Protein AF-A0AAV5HJH3-F1 (afdb_monomer_lite)

Sequence (191 aa):
MPSSSHRRAREDSDAEDDIPLIRQRMSFGAQPVQPAMVCSSNVPPAPARDAVETTPTFGIQSFIPPMDRQRAKGYKQQHGGHAAMLKLMDGACGQTCKLTENYKRLTSEKASLKDEVNKLKEELEKARAERDSGIQATKDEASHVEDRAKNTKADRDKALSKLNSLRQWVAVANQNLAHVKEGLRKARSSH

Organism: NCBI:txid152421

Radius of gyration: 55.41 Å; chains: 1; bounding box: 107×42×167 Å

pLDDT: mean 77.09, std 23.22, range [37.56, 98.69]

Secondary structure (DSSP, 8-state):
--------------------------PPP--------------PPPPP----------------PPPPHHHHHHHHHHHHHHHHHHHHHHHHHHHHHHHHHHHHHHHHHHHHHHHHHHHHHHHHHHHHHHHHHHHHHHHHHHHHHHHHHHHHHHHHHHHHHHHHHHHHHHHHHHHHHHHHHHHHHHHHHT-

Foldseek 3Di:
DDDDDDDDDDDDDDDDDPDDDDDDDDDDDDDDDDPPPPPPPPDDDDDDDDDDDDDDDDDPPPCPDPQPPVNVVVVCVVVVVVVVVVVVVVVVVVVVVVVVVVVVVVVVVVVVVVVVVVVVVVVVVVVVVVVVVVVVVVVVVVVVVVVVVVVVVVVVVVVVVVVVVVVVVVVVVVVVVVVVVVVVVVVVVVD

Structure (mmCIF, N/CA/C/O backbone):
data_AF-A0AAV5HJH3-F1
#
_entry.id   AF-A0AAV5HJH3-F1
#
loop_
_atom_site.group_PDB
_atom_site.id
_atom_site.type_symbol
_atom_site.label_atom_id
_atom_site.label_alt_id
_atom_site.label_comp_id
_atom_site.label_asym_id
_atom_site.label_entity_id
_atom_site.label_seq_id
_atom_site.pdbx_PDB_ins_code
_atom_site.Cartn_x
_atom_site.Cartn_y
_atom_site.Cartn_z
_atom_site.occupancy
_atom_site.B_iso_or_equiv
_atom_site.auth_seq_id
_atom_site.auth_comp_id
_atom_site.auth_asym_id
_atom_site.auth_atom_id
_atom_site.pdbx_PDB_model_num
ATOM 1 N N . MET A 1 1 ? 14.601 -17.379 46.382 1.00 43.53 1 MET A N 1
ATOM 2 C CA . MET A 1 1 ? 15.947 -16.784 46.566 1.00 43.53 1 MET A CA 1
ATOM 3 C C . MET A 1 1 ? 16.849 -17.891 47.093 1.00 43.53 1 MET A C 1
ATOM 5 O O . MET A 1 1 ? 16.371 -18.537 48.021 1.00 43.53 1 MET A O 1
ATOM 9 N N . PRO A 1 2 ? 18.053 -18.171 46.546 1.00 53.69 2 PRO A N 1
ATOM 10 C CA . PRO A 1 2 ? 18.916 -17.397 45.620 1.00 53.69 2 PRO A CA 1
ATOM 11 C C . PRO A 1 2 ? 18.942 -18.001 44.187 1.00 53.69 2 PRO A C 1
ATOM 13 O O . PRO A 1 2 ? 18.515 -19.134 44.012 1.00 53.69 2 PRO A O 1
ATOM 16 N N . SER A 1 3 ? 19.182 -17.285 43.080 1.00 42.97 3 SER A N 1
ATOM 17 C CA . SER A 1 3 ? 20.337 -16.490 42.587 1.00 42.97 3 SER A CA 1
ATOM 18 C C . SER A 1 3 ? 21.388 -17.320 41.832 1.00 42.97 3 SER A C 1
ATOM 20 O O . SER A 1 3 ? 22.117 -18.077 42.458 1.00 42.97 3 SER A O 1
ATOM 22 N N . SER A 1 4 ? 21.486 -17.119 40.508 1.00 49.59 4 SER A N 1
ATOM 23 C CA . SER A 1 4 ? 22.716 -17.106 39.677 1.00 49.59 4 SER A CA 1
ATOM 24 C C . SER A 1 4 ? 22.290 -17.004 38.196 1.00 49.59 4 SER A C 1
ATOM 26 O O . SER A 1 4 ? 21.703 -17.934 37.659 1.00 49.59 4 SER A O 1
ATOM 28 N N . SER A 1 5 ? 22.283 -15.832 37.556 1.00 52.44 5 SER A N 1
ATOM 29 C CA . SER A 1 5 ? 23.436 -15.101 36.998 1.00 52.44 5 SER A CA 1
ATOM 30 C C . SER A 1 5 ? 24.126 -15.832 35.842 1.00 52.44 5 SER A C 1
ATOM 32 O O . SER A 1 5 ? 25.145 -16.491 36.035 1.00 52.44 5 SER A O 1
ATOM 34 N N . HIS A 1 6 ? 23.638 -15.633 34.613 1.00 49.59 6 HIS A N 1
ATOM 35 C CA . HIS A 1 6 ? 24.440 -15.838 33.405 1.00 49.59 6 HIS A CA 1
ATOM 36 C C . HIS A 1 6 ? 24.372 -14.613 32.489 1.00 49.59 6 HIS A C 1
ATOM 38 O O . HIS A 1 6 ? 23.385 -14.356 31.807 1.00 49.59 6 HIS A O 1
ATOM 44 N N . ARG A 1 7 ? 25.481 -13.863 32.514 1.00 48.31 7 ARG A N 1
ATOM 45 C CA . ARG A 1 7 ? 25.938 -12.958 31.458 1.00 48.31 7 ARG A CA 1
ATOM 46 C C . ARG A 1 7 ? 26.039 -13.727 30.140 1.00 48.31 7 ARG A C 1
ATOM 48 O O . ARG A 1 7 ? 26.617 -14.810 30.136 1.00 48.31 7 ARG A O 1
ATOM 55 N N . ARG A 1 8 ? 25.672 -13.088 29.030 1.00 51.09 8 ARG A N 1
ATOM 56 C CA . ARG A 1 8 ? 26.492 -13.088 27.810 1.00 51.09 8 ARG A CA 1
ATOM 57 C C . ARG A 1 8 ? 26.251 -11.792 27.048 1.00 51.09 8 ARG A C 1
ATOM 59 O O . ARG A 1 8 ? 25.137 -11.501 26.634 1.00 51.09 8 ARG A O 1
ATOM 66 N N . ALA A 1 9 ? 27.331 -11.031 26.944 1.00 49.41 9 ALA A N 1
ATOM 67 C CA . ALA A 1 9 ? 27.500 -9.940 26.012 1.00 49.41 9 ALA A CA 1
ATOM 68 C C . ALA A 1 9 ? 27.485 -10.475 24.574 1.00 49.41 9 ALA A C 1
ATOM 70 O O . ALA A 1 9 ? 27.971 -11.582 24.326 1.00 49.41 9 ALA A O 1
ATOM 71 N N . ARG A 1 10 ? 26.973 -9.661 23.653 1.00 47.28 10 ARG A N 1
ATOM 72 C CA . ARG A 1 10 ? 27.412 -9.612 22.260 1.00 47.28 10 ARG A CA 1
ATOM 73 C C . ARG A 1 10 ? 27.244 -8.180 21.774 1.00 47.28 10 ARG A C 1
ATOM 75 O O . ARG A 1 10 ? 26.138 -7.722 21.510 1.00 47.28 10 ARG A O 1
ATOM 82 N N . GLU A 1 11 ? 28.368 -7.483 21.819 1.00 55.44 11 GLU A N 1
ATOM 83 C CA . GLU A 1 11 ? 28.725 -6.420 20.892 1.00 55.44 11 GLU A CA 1
ATOM 84 C C . GLU A 1 11 ? 28.963 -7.087 19.534 1.00 55.44 11 GLU A C 1
ATOM 86 O O . GLU A 1 11 ? 29.671 -8.085 19.499 1.00 55.44 11 GLU A O 1
ATOM 91 N N . ASP A 1 12 ? 28.349 -6.565 18.477 1.00 46.84 12 ASP A N 1
ATOM 92 C CA . ASP A 1 12 ? 28.716 -6.705 17.060 1.00 46.84 12 ASP A CA 1
ATOM 93 C C . ASP A 1 12 ? 27.987 -5.507 16.399 1.00 46.84 12 ASP A C 1
ATOM 95 O O . ASP A 1 12 ? 26.763 -5.435 16.450 1.00 46.84 12 ASP A O 1
ATOM 99 N N . SER A 1 13 ? 28.637 -4.363 16.168 1.00 52.75 13 SER A N 1
ATOM 100 C CA . SER A 1 13 ? 29.543 -4.063 15.047 1.00 52.75 13 SER A CA 1
ATOM 101 C C . SER A 1 13 ? 28.844 -4.151 13.690 1.00 52.75 13 SER A C 1
ATOM 103 O O . SER A 1 13 ? 29.081 -5.094 12.951 1.00 52.75 13 SER A O 1
ATOM 105 N N . ASP A 1 14 ? 28.052 -3.128 13.354 1.00 52.56 14 ASP A N 1
ATOM 106 C CA . ASP A 1 14 ? 27.691 -2.816 11.966 1.00 52.56 14 ASP A CA 1
ATOM 107 C C . ASP A 1 14 ? 28.297 -1.452 11.611 1.00 52.56 14 ASP A C 1
ATOM 109 O O . ASP A 1 14 ? 27.687 -0.391 11.755 1.00 52.56 14 ASP A O 1
ATOM 113 N N . ALA A 1 15 ? 29.567 -1.513 11.222 1.00 54.00 15 ALA A N 1
ATOM 114 C CA . ALA A 1 15 ? 30.269 -0.490 10.471 1.00 54.00 15 ALA A CA 1
ATOM 115 C C . ALA A 1 15 ? 30.456 -1.044 9.057 1.00 54.00 15 ALA A C 1
ATOM 117 O O . ALA A 1 15 ? 31.252 -1.952 8.909 1.00 54.00 15 ALA A O 1
ATOM 118 N N . GLU A 1 16 ? 29.704 -0.531 8.086 1.00 52.06 16 GLU A N 1
ATOM 119 C CA . GLU A 1 16 ? 29.895 -0.591 6.622 1.00 52.06 16 GLU A CA 1
ATOM 120 C C . GLU A 1 16 ? 28.803 0.369 6.074 1.00 52.06 16 GLU A C 1
ATOM 122 O O . GLU A 1 16 ? 27.672 0.331 6.554 1.00 52.06 16 GLU A O 1
ATOM 127 N N . ASP A 1 17 ? 28.948 1.308 5.145 1.00 52.03 17 ASP A N 1
ATOM 128 C CA . ASP A 1 17 ? 29.985 1.691 4.198 1.00 52.03 17 ASP A CA 1
ATOM 129 C C . ASP A 1 17 ? 29.647 3.140 3.772 1.00 52.03 17 ASP A C 1
ATOM 131 O O . ASP A 1 17 ? 28.632 3.383 3.107 1.00 52.03 17 ASP A O 1
ATOM 135 N N . ASP A 1 18 ? 30.472 4.122 4.141 1.00 47.66 18 ASP A N 1
ATOM 136 C CA . ASP A 1 18 ? 30.404 5.473 3.574 1.00 47.66 18 ASP A CA 1
ATOM 137 C C . ASP A 1 18 ? 30.982 5.440 2.151 1.00 47.66 18 ASP A C 1
ATOM 139 O O . ASP A 1 18 ? 32.193 5.527 1.936 1.00 47.66 18 ASP A O 1
ATOM 143 N N . ILE A 1 19 ? 30.110 5.317 1.149 1.00 47.94 19 ILE A N 1
ATOM 144 C CA . ILE A 1 19 ? 30.494 5.442 -0.261 1.00 47.94 19 ILE A CA 1
ATOM 145 C C . ILE A 1 19 ? 30.775 6.927 -0.565 1.00 47.94 19 ILE A C 1
ATOM 147 O O . ILE A 1 19 ? 29.854 7.749 -0.501 1.00 47.94 19 ILE A O 1
ATOM 151 N N . PRO A 1 20 ? 32.001 7.314 -0.971 1.00 48.94 20 PRO A N 1
ATOM 152 C CA . PRO A 1 20 ? 32.291 8.695 -1.323 1.00 48.94 20 PRO A CA 1
ATOM 153 C C . PRO A 1 20 ? 31.600 9.068 -2.641 1.00 48.94 20 PRO A C 1
ATOM 155 O O . PRO A 1 20 ? 31.855 8.489 -3.700 1.00 48.94 20 PRO A O 1
ATOM 158 N N . LEU A 1 21 ? 30.745 10.092 -2.578 1.00 46.75 21 LEU A N 1
ATOM 159 C CA . LEU A 1 21 ? 30.156 10.789 -3.723 1.00 46.75 21 LEU A CA 1
ATOM 160 C C . LEU A 1 21 ? 31.255 11.425 -4.594 1.00 46.75 21 LEU A C 1
ATOM 162 O O . LEU A 1 21 ? 31.582 12.603 -4.467 1.00 46.75 21 LEU A O 1
ATOM 166 N N . ILE A 1 22 ? 31.807 10.649 -5.527 1.00 49.59 22 ILE A N 1
ATOM 167 C CA . ILE A 1 22 ? 32.590 11.162 -6.654 1.00 49.59 22 ILE A CA 1
ATOM 168 C C . ILE A 1 22 ? 31.686 11.213 -7.887 1.00 49.59 22 ILE A C 1
ATOM 170 O O . ILE A 1 22 ? 31.423 10.202 -8.534 1.00 49.59 22 ILE A O 1
ATOM 174 N N . ARG A 1 23 ? 31.250 12.422 -8.248 1.00 42.72 23 ARG A N 1
ATOM 175 C CA . ARG A 1 23 ? 30.948 12.831 -9.633 1.00 42.72 23 ARG A CA 1
ATOM 176 C C . ARG A 1 23 ? 30.958 14.356 -9.677 1.00 42.72 23 ARG A C 1
ATOM 178 O O . ARG A 1 23 ? 30.002 15.019 -9.309 1.00 42.72 23 ARG A O 1
ATOM 185 N N . GLN A 1 24 ? 32.124 14.960 -9.862 1.00 41.44 24 GLN A N 1
ATOM 186 C CA . GLN A 1 24 ? 32.725 15.233 -11.170 1.00 41.44 24 GLN A CA 1
ATOM 187 C C . GLN A 1 24 ? 31.761 15.974 -12.110 1.00 41.44 24 GLN A C 1
ATOM 189 O O . GLN A 1 24 ? 30.985 15.408 -12.874 1.00 41.44 24 GLN A O 1
ATOM 194 N N . ARG A 1 25 ? 31.867 17.296 -11.984 1.00 45.03 25 ARG A N 1
ATOM 195 C CA . ARG A 1 25 ? 31.505 18.355 -12.921 1.00 45.03 25 ARG A CA 1
ATOM 196 C C . ARG A 1 25 ? 31.822 17.932 -14.363 1.00 45.03 25 ARG A C 1
ATOM 198 O O . ARG A 1 25 ? 32.985 17.706 -14.678 1.00 45.03 25 ARG A O 1
ATOM 205 N N . MET A 1 26 ? 30.817 17.875 -15.233 1.00 37.81 26 MET A N 1
ATOM 206 C CA . MET A 1 26 ? 31.010 17.851 -16.685 1.00 37.81 26 MET A CA 1
ATOM 207 C C . MET A 1 26 ? 29.998 18.790 -17.333 1.00 37.81 26 MET A C 1
ATOM 209 O O . MET A 1 26 ? 28.837 18.871 -16.939 1.00 37.81 26 MET A O 1
ATOM 213 N N . SER A 1 27 ? 30.532 19.565 -18.262 1.00 45.62 27 SER A N 1
ATOM 214 C CA . SER A 1 27 ? 30.004 20.784 -18.844 1.00 45.62 27 SER A CA 1
ATOM 215 C C . SER A 1 27 ? 28.742 20.593 -19.677 1.00 45.62 27 SER A C 1
ATOM 217 O O . SER A 1 27 ? 28.581 19.603 -20.390 1.00 45.62 27 SER A O 1
ATOM 219 N N . PHE A 1 28 ? 27.914 21.635 -19.661 1.00 41.03 28 PHE A N 1
ATOM 220 C CA . PHE A 1 28 ? 26.898 21.900 -20.668 1.00 41.03 28 PHE A CA 1
ATOM 221 C C . PHE A 1 28 ? 27.505 21.947 -22.075 1.00 41.03 28 PHE A C 1
ATOM 223 O O . PHE A 1 28 ? 28.628 22.412 -22.275 1.00 41.03 28 PHE A O 1
ATOM 230 N N . GLY A 1 29 ? 26.743 21.415 -23.028 1.00 41.75 29 GLY A N 1
ATOM 231 C CA . GLY A 1 29 ? 27.143 21.229 -24.412 1.00 41.75 29 GLY A CA 1
ATOM 232 C C . GLY A 1 29 ? 27.080 22.478 -25.289 1.00 41.75 29 GLY A C 1
ATOM 233 O O . GLY A 1 29 ? 26.332 23.417 -25.038 1.00 41.75 29 GLY A O 1
ATOM 234 N N . ALA A 1 30 ? 27.866 22.404 -26.359 1.00 39.94 30 ALA A N 1
ATOM 235 C CA . ALA A 1 30 ? 27.797 23.113 -27.638 1.00 39.94 30 ALA A CA 1
ATOM 236 C C . ALA A 1 30 ? 28.951 22.504 -28.463 1.00 39.94 30 ALA A C 1
ATOM 238 O O . ALA A 1 30 ? 30.048 22.391 -27.934 1.00 39.94 30 ALA A O 1
ATOM 239 N N . GLN A 1 31 ? 28.878 22.011 -29.695 1.00 46.38 31 GLN A N 1
ATOM 240 C CA . GLN A 1 31 ? 27.908 21.888 -30.781 1.00 46.38 31 GLN A CA 1
ATOM 241 C C . GLN A 1 31 ? 28.385 20.689 -31.642 1.00 46.38 31 GLN A C 1
ATOM 243 O O . GLN A 1 31 ? 29.557 20.309 -31.559 1.00 46.38 31 GLN A O 1
ATOM 248 N N . PRO A 1 32 ? 27.541 20.109 -32.508 1.00 45.44 32 PRO A N 1
ATOM 249 C CA . PRO A 1 32 ? 27.988 19.151 -33.513 1.00 45.44 32 PRO A CA 1
ATOM 250 C C . PRO A 1 32 ? 28.654 19.878 -34.693 1.00 45.44 32 PRO A C 1
ATOM 252 O O . PRO A 1 32 ? 27.992 20.617 -35.418 1.00 45.44 32 PRO A O 1
ATOM 255 N N . VAL A 1 33 ? 29.945 19.636 -34.935 1.00 48.62 33 VAL A N 1
ATOM 256 C CA . VAL A 1 33 ? 30.565 19.965 -36.229 1.00 48.62 33 VAL A CA 1
ATOM 257 C C . VAL A 1 33 ? 30.354 18.770 -37.152 1.00 48.62 33 VAL A C 1
ATOM 259 O O . VAL A 1 33 ? 30.921 17.696 -36.957 1.00 48.62 33 VAL A O 1
ATOM 262 N N . GLN A 1 34 ? 29.465 18.950 -38.123 1.00 51.34 34 GLN A N 1
ATOM 263 C CA . GLN A 1 34 ? 29.198 17.989 -39.186 1.00 51.34 34 GLN A CA 1
ATOM 264 C C . GLN A 1 34 ? 30.444 17.804 -40.069 1.00 51.34 34 GLN A C 1
ATOM 266 O O . GLN A 1 34 ? 31.045 18.806 -40.462 1.00 51.34 34 GLN A O 1
ATOM 271 N N . PRO A 1 35 ? 30.799 16.582 -40.501 1.00 44.66 35 PRO A N 1
ATOM 272 C CA . PRO A 1 35 ? 31.573 16.426 -41.718 1.00 44.66 35 PRO A CA 1
ATOM 273 C C . PRO A 1 35 ? 30.629 16.572 -42.917 1.00 44.66 35 PRO A C 1
ATOM 275 O O . PRO A 1 35 ? 29.860 15.669 -43.250 1.00 44.66 35 PRO A O 1
ATOM 278 N N . ALA A 1 36 ? 30.699 17.730 -43.570 1.00 45.38 36 ALA A N 1
ATOM 279 C CA . ALA A 1 36 ? 30.171 17.935 -44.910 1.00 45.38 36 ALA A CA 1
ATOM 280 C C . ALA A 1 36 ? 30.955 17.054 -45.900 1.00 45.38 36 ALA A C 1
ATOM 282 O O . ALA A 1 36 ? 31.964 17.467 -46.463 1.00 45.38 36 ALA A O 1
ATOM 283 N N . MET A 1 37 ? 30.502 15.818 -46.108 1.00 41.81 37 MET A N 1
ATOM 284 C CA . MET A 1 37 ? 30.901 15.007 -47.259 1.00 41.81 37 MET A CA 1
ATOM 285 C C . MET A 1 37 ? 29.956 15.353 -48.407 1.00 41.81 37 MET A C 1
ATOM 287 O O . MET A 1 37 ? 28.939 14.704 -48.638 1.00 41.81 37 MET A O 1
ATOM 291 N N . VAL A 1 38 ? 30.285 16.443 -49.095 1.00 41.56 38 VAL A N 1
ATOM 292 C CA . VAL A 1 38 ? 29.715 16.768 -50.399 1.00 41.56 38 VAL A CA 1
ATOM 293 C C . VAL A 1 38 ? 30.288 15.753 -51.386 1.00 41.56 38 VAL A C 1
ATOM 295 O O . VAL A 1 38 ? 31.412 15.899 -51.862 1.00 41.56 38 VAL A O 1
ATOM 298 N N . CYS A 1 39 ? 29.533 14.696 -51.687 1.00 38.16 39 CYS A N 1
ATOM 299 C CA . CYS A 1 39 ? 29.771 13.892 -52.881 1.00 38.16 39 CYS A CA 1
ATOM 300 C C . CYS A 1 39 ? 29.449 14.770 -54.096 1.00 38.16 39 CYS A C 1
ATOM 302 O O . CYS A 1 39 ? 28.317 14.827 -54.565 1.00 38.16 39 CYS A O 1
ATOM 304 N N . SER A 1 40 ? 30.452 15.513 -54.557 1.00 39.03 40 SER A N 1
ATOM 305 C CA . SER A 1 40 ? 30.382 16.336 -55.759 1.00 39.03 40 SER A CA 1
ATOM 306 C C . SER A 1 40 ? 30.418 15.423 -56.986 1.00 39.03 40 SER A C 1
ATOM 308 O O . SER A 1 40 ? 31.474 15.144 -57.548 1.00 39.03 40 SER A O 1
ATOM 310 N N . SER A 1 41 ? 29.260 14.907 -57.395 1.00 52.16 41 SER A N 1
ATOM 311 C CA . SER A 1 41 ? 29.074 14.295 -58.711 1.00 52.16 41 SER A CA 1
ATOM 312 C C . SER A 1 41 ? 28.888 15.396 -59.759 1.00 52.16 41 SER A C 1
ATOM 314 O O . SER A 1 41 ? 27.800 15.575 -60.297 1.00 52.16 41 SER A O 1
ATOM 316 N N . ASN A 1 42 ? 29.950 16.158 -60.030 1.00 41.94 42 ASN A N 1
ATOM 317 C CA . ASN A 1 42 ? 30.027 17.047 -61.189 1.00 41.94 42 ASN A CA 1
ATOM 318 C C . ASN A 1 42 ? 30.745 16.308 -62.322 1.00 41.94 42 ASN A C 1
ATOM 320 O O . ASN A 1 42 ? 31.939 16.489 -62.557 1.00 41.94 42 ASN A O 1
A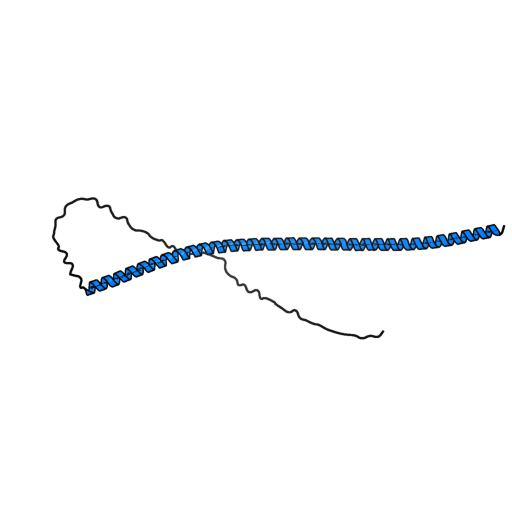TOM 324 N N . VAL A 1 43 ? 30.004 15.445 -63.015 1.00 52.34 43 VAL A N 1
ATOM 325 C CA . VAL A 1 43 ? 30.382 14.978 -64.352 1.00 52.34 43 VAL A CA 1
ATOM 326 C C . VAL A 1 43 ? 29.664 15.897 -65.344 1.00 52.34 43 VAL A C 1
ATOM 328 O O . VAL A 1 43 ? 28.432 15.892 -65.361 1.00 52.34 43 VAL A O 1
ATOM 331 N N . PRO A 1 44 ? 30.369 16.721 -66.138 1.00 51.72 44 PRO A N 1
ATOM 332 C CA . PRO A 1 44 ? 29.714 17.523 -67.163 1.00 51.72 44 PRO A CA 1
ATOM 333 C C . PRO A 1 44 ? 29.140 16.608 -68.263 1.00 51.72 44 PRO A C 1
ATOM 335 O O . PRO A 1 44 ? 29.787 15.622 -68.632 1.00 51.72 44 PRO A O 1
ATOM 338 N N . PRO A 1 45 ? 27.945 16.906 -68.808 1.00 50.84 45 PRO A N 1
ATOM 339 C CA . PRO A 1 45 ? 27.385 16.141 -69.913 1.00 50.84 45 PRO A CA 1
ATOM 340 C C . PRO A 1 45 ? 28.221 16.351 -71.181 1.00 50.84 45 PRO A C 1
ATOM 342 O O . PRO A 1 45 ? 28.638 17.466 -71.500 1.00 50.84 45 PRO A O 1
ATOM 345 N N . ALA A 1 46 ? 28.470 15.257 -71.901 1.00 48.91 46 ALA A N 1
ATOM 346 C CA . ALA A 1 46 ? 29.148 15.278 -73.189 1.00 48.91 46 ALA A CA 1
ATOM 347 C C . ALA A 1 46 ? 28.373 16.158 -74.193 1.00 48.91 46 ALA A C 1
ATOM 349 O O . ALA A 1 46 ? 27.152 16.016 -74.291 1.00 48.91 46 ALA A O 1
ATOM 350 N N . PRO A 1 47 ? 29.039 17.040 -74.960 1.00 50.06 47 PRO A N 1
ATOM 351 C CA . PRO A 1 47 ? 28.366 17.794 -76.005 1.00 50.06 47 PRO A CA 1
ATOM 352 C C . PRO A 1 47 ? 27.957 16.867 -77.156 1.00 50.06 47 PRO A C 1
ATOM 354 O O . PRO A 1 47 ? 28.752 16.055 -77.642 1.00 50.06 47 PRO A O 1
ATOM 357 N N . ALA A 1 48 ? 26.700 17.012 -77.579 1.00 47.34 48 ALA A N 1
ATOM 358 C CA . ALA A 1 48 ? 26.138 16.389 -78.766 1.00 47.34 48 ALA A CA 1
ATOM 359 C C . ALA A 1 48 ? 26.994 16.727 -79.999 1.00 47.34 48 ALA A C 1
ATOM 361 O O . ALA A 1 48 ? 27.309 17.889 -80.255 1.00 47.34 48 ALA A O 1
ATOM 362 N N . ARG A 1 49 ? 27.401 15.695 -80.742 1.00 44.06 49 ARG A N 1
ATOM 363 C CA . ARG A 1 49 ? 28.077 15.836 -82.032 1.00 44.06 49 ARG A CA 1
ATOM 364 C C . ARG A 1 49 ? 27.020 15.908 -83.125 1.00 44.06 49 ARG A C 1
ATOM 366 O O . ARG A 1 49 ? 26.568 14.866 -83.590 1.00 44.06 49 ARG A O 1
ATOM 373 N N . ASP A 1 50 ? 26.675 17.123 -83.530 1.00 37.56 50 ASP A N 1
ATOM 374 C CA . ASP A 1 50 ? 26.060 17.356 -84.832 1.00 37.56 50 ASP A CA 1
ATOM 375 C C . ASP A 1 50 ? 27.141 17.364 -85.916 1.00 37.56 50 ASP A C 1
ATOM 377 O O . ASP A 1 50 ? 28.243 17.894 -85.754 1.00 37.56 50 ASP A O 1
ATOM 381 N N . ALA A 1 51 ? 26.815 16.686 -87.009 1.00 48.97 51 ALA A N 1
ATOM 382 C CA . ALA A 1 51 ? 27.633 16.507 -88.189 1.00 48.97 51 ALA A CA 1
ATOM 383 C C . ALA A 1 51 ? 27.774 17.812 -88.981 1.00 48.97 51 ALA A C 1
ATOM 385 O O . ALA A 1 51 ? 26.761 18.415 -89.309 1.00 48.97 51 ALA A O 1
ATOM 386 N N . VAL A 1 52 ? 28.999 18.168 -89.380 1.00 42.81 52 VAL A N 1
ATOM 387 C CA . VAL A 1 52 ? 29.294 18.812 -90.671 1.00 42.81 52 VAL A CA 1
ATOM 388 C C . VAL A 1 52 ? 30.682 18.359 -91.130 1.00 42.81 52 VAL A C 1
ATOM 390 O O . VAL A 1 52 ? 31.644 18.322 -90.364 1.00 42.81 52 VAL A O 1
ATOM 393 N N . GLU A 1 53 ? 30.723 17.955 -92.392 1.00 41.38 53 GLU A N 1
ATOM 394 C CA . GLU A 1 53 ? 31.838 17.397 -93.138 1.00 41.38 53 GLU A CA 1
ATOM 395 C C . GLU A 1 53 ? 32.961 18.401 -93.455 1.00 41.38 53 GLU A C 1
ATOM 397 O O . GLU A 1 53 ? 32.803 19.618 -93.408 1.00 41.38 53 GLU A O 1
ATOM 402 N N . THR A 1 54 ? 34.055 17.811 -93.944 1.00 49.28 54 THR A N 1
ATOM 403 C CA . THR A 1 54 ? 35.145 18.377 -94.756 1.00 49.28 54 THR A CA 1
ATOM 404 C C . THR A 1 54 ? 36.337 18.985 -94.012 1.00 49.28 54 THR A C 1
ATOM 406 O O . THR A 1 54 ? 36.445 20.179 -93.760 1.00 49.28 54 THR A O 1
ATOM 409 N N . THR A 1 55 ? 37.332 18.133 -93.755 1.00 43.28 55 THR A N 1
ATOM 410 C CA . THR A 1 55 ? 38.747 18.533 -93.692 1.00 43.28 55 THR A CA 1
ATOM 411 C C . THR A 1 55 ? 39.609 17.461 -94.370 1.00 43.28 55 THR A C 1
ATOM 413 O O . THR A 1 55 ? 39.284 16.273 -94.293 1.00 43.28 55 THR A O 1
ATOM 416 N N . PRO A 1 56 ? 40.661 17.862 -95.104 1.00 44.81 56 PRO A N 1
ATOM 417 C CA . PRO A 1 56 ? 41.355 17.005 -96.050 1.00 44.81 56 PRO A CA 1
ATOM 418 C C . PRO A 1 56 ? 42.271 16.011 -95.337 1.00 44.81 56 PRO A C 1
ATOM 420 O O . PRO A 1 56 ? 42.901 16.312 -94.324 1.00 44.81 56 PRO A O 1
ATOM 423 N N . THR A 1 57 ? 42.365 14.818 -95.914 1.00 49.41 57 THR A N 1
ATOM 424 C CA . THR A 1 57 ? 43.254 13.734 -95.503 1.00 49.41 57 THR A CA 1
ATOM 425 C C . THR A 1 57 ? 44.721 14.149 -95.665 1.00 49.41 57 THR A C 1
ATOM 427 O O . THR A 1 57 ? 45.341 13.888 -96.691 1.00 49.41 57 THR A O 1
ATOM 430 N N . PHE A 1 58 ? 45.301 14.777 -94.642 1.00 40.69 58 PHE A N 1
ATOM 431 C CA . PHE A 1 58 ? 46.750 14.808 -94.461 1.00 40.69 58 PHE A CA 1
ATOM 432 C C . PHE A 1 58 ? 47.157 13.573 -93.660 1.00 40.69 58 PHE A C 1
ATOM 434 O O . PHE A 1 58 ? 46.903 13.464 -92.460 1.00 40.69 58 PHE A O 1
ATOM 441 N N . GLY A 1 59 ? 47.761 12.611 -94.357 1.00 46.03 59 GLY A N 1
ATOM 442 C CA . GLY A 1 59 ? 48.324 11.401 -93.776 1.00 46.03 59 GLY A CA 1
ATOM 443 C C . GLY A 1 59 ? 49.530 11.717 -92.900 1.00 46.03 59 GLY A C 1
ATOM 444 O O . GLY A 1 59 ? 50.668 11.602 -93.340 1.00 46.03 59 GLY A O 1
ATOM 445 N N . ILE A 1 60 ? 49.287 12.064 -91.640 1.00 49.91 60 ILE A N 1
ATOM 446 C CA . ILE A 1 60 ? 50.271 11.849 -90.585 1.00 49.91 60 ILE A CA 1
ATOM 447 C C . ILE A 1 60 ? 50.047 10.407 -90.139 1.00 49.91 60 ILE A C 1
ATOM 449 O O . ILE A 1 60 ? 49.162 10.126 -89.333 1.00 49.91 60 ILE A O 1
ATOM 453 N N . GLN A 1 61 ? 50.817 9.472 -90.704 1.00 44.72 61 GLN A N 1
ATOM 454 C CA . GLN A 1 61 ? 51.044 8.192 -90.040 1.00 44.72 61 GLN A CA 1
ATOM 455 C C . GLN A 1 61 ? 51.600 8.536 -88.659 1.00 44.72 61 GLN A C 1
ATOM 457 O O . GLN A 1 61 ? 52.769 8.887 -88.518 1.00 44.72 61 GLN A O 1
ATOM 462 N N . SER A 1 62 ? 50.741 8.509 -87.642 1.00 53.66 62 SER A N 1
ATOM 463 C CA . SER A 1 62 ? 51.160 8.549 -86.253 1.00 53.66 62 SER A CA 1
ATOM 464 C C . SER A 1 62 ? 52.064 7.341 -86.052 1.00 53.66 62 SER A C 1
ATOM 466 O O . SER A 1 62 ? 51.587 6.213 -85.917 1.00 53.66 62 SER A O 1
ATOM 468 N N . PHE A 1 63 ? 53.373 7.573 -86.119 1.00 47.34 63 PHE A N 1
ATOM 469 C CA . PHE A 1 63 ? 54.401 6.594 -85.821 1.00 47.34 63 PHE A CA 1
ATOM 470 C C . PHE A 1 63 ? 54.317 6.338 -84.318 1.00 47.34 63 PHE A C 1
ATOM 472 O O . PHE A 1 63 ? 55.002 6.969 -83.520 1.00 47.34 63 PHE A O 1
ATOM 479 N N . ILE A 1 64 ? 53.375 5.488 -83.912 1.00 58.62 64 ILE A N 1
ATOM 480 C CA . ILE A 1 64 ? 53.332 4.946 -82.562 1.00 58.62 64 ILE A CA 1
ATOM 481 C C . ILE A 1 64 ? 54.482 3.941 -82.539 1.00 58.62 64 ILE A C 1
ATOM 483 O O . ILE A 1 64 ? 54.368 2.901 -83.195 1.00 58.62 64 ILE A O 1
ATOM 487 N N . PRO A 1 65 ? 55.613 4.236 -81.871 1.00 60.44 65 PRO A N 1
ATOM 488 C CA . PRO A 1 65 ? 56.704 3.281 -81.812 1.00 60.44 65 PRO A CA 1
ATOM 489 C C . PRO A 1 65 ? 56.169 1.977 -81.202 1.00 60.44 65 PRO A C 1
ATOM 491 O O . PRO A 1 65 ? 55.387 2.033 -80.242 1.00 60.44 65 PRO A O 1
ATOM 494 N N . PRO A 1 66 ? 56.539 0.805 -81.749 1.00 60.75 66 PRO A N 1
ATOM 495 C CA . PRO A 1 66 ? 56.097 -0.468 -81.206 1.00 60.75 66 PRO A CA 1
ATOM 496 C C . PRO A 1 66 ? 56.486 -0.526 -79.729 1.00 60.75 66 PRO A C 1
ATOM 498 O O . PRO A 1 66 ? 57.647 -0.364 -79.363 1.00 60.75 66 PRO A O 1
ATOM 501 N N . MET A 1 67 ? 55.489 -0.697 -78.863 1.00 61.16 67 MET A N 1
ATOM 502 C CA . MET A 1 67 ? 55.723 -0.852 -77.433 1.00 61.16 67 MET A CA 1
ATOM 503 C C . MET A 1 67 ? 56.590 -2.088 -77.197 1.00 61.16 67 MET A C 1
ATOM 505 O O . MET A 1 67 ? 56.173 -3.208 -77.503 1.00 61.16 67 MET A O 1
ATOM 509 N N . ASP A 1 68 ? 57.764 -1.892 -76.597 1.00 68.69 68 ASP A N 1
ATOM 510 C CA . ASP A 1 68 ? 58.629 -2.996 -76.202 1.00 68.69 68 ASP A CA 1
ATOM 511 C C . ASP A 1 68 ? 57.874 -3.988 -75.319 1.00 68.69 68 ASP A C 1
ATOM 513 O O . ASP A 1 68 ? 57.119 -3.622 -74.412 1.00 68.69 68 ASP A O 1
ATOM 517 N N . ARG A 1 69 ? 58.111 -5.282 -75.543 1.00 64.69 69 ARG A N 1
ATOM 518 C CA . ARG A 1 69 ? 57.422 -6.373 -74.835 1.00 64.69 69 ARG A CA 1
ATOM 519 C C . ARG A 1 69 ? 57.579 -6.275 -73.310 1.00 64.69 69 ARG A C 1
ATOM 521 O O . ARG A 1 69 ? 56.697 -6.722 -72.580 1.00 64.69 69 ARG A O 1
ATOM 528 N N . GLN A 1 70 ? 58.671 -5.676 -72.825 1.00 65.69 70 GLN A N 1
ATOM 529 C CA . GLN A 1 70 ? 58.885 -5.371 -71.404 1.00 65.69 70 GLN A CA 1
ATOM 530 C C . GLN A 1 70 ? 58.009 -4.204 -70.915 1.00 65.69 70 GLN A C 1
ATOM 532 O O . GLN A 1 70 ? 57.388 -4.312 -69.858 1.00 65.69 70 GLN A O 1
ATOM 537 N N . ARG A 1 71 ? 57.861 -3.140 -71.714 1.00 65.06 71 ARG A N 1
ATOM 538 C CA . ARG A 1 71 ? 56.987 -1.993 -71.420 1.00 65.06 71 ARG A CA 1
ATOM 539 C C . ARG A 1 71 ? 55.506 -2.390 -71.421 1.00 65.06 71 ARG A C 1
ATOM 541 O O . ARG A 1 71 ? 54.767 -1.998 -70.523 1.00 65.06 71 ARG A O 1
ATOM 548 N N . ALA A 1 72 ? 55.091 -3.256 -72.349 1.00 64.44 72 ALA A N 1
ATOM 549 C CA . ALA A 1 72 ? 53.738 -3.818 -72.394 1.00 64.44 72 ALA A CA 1
ATOM 550 C C . ALA A 1 72 ? 53.413 -4.722 -71.186 1.00 64.44 72 ALA A C 1
ATOM 552 O O . ALA A 1 72 ? 52.285 -4.703 -70.688 1.00 64.44 72 ALA A O 1
ATOM 553 N N . LYS A 1 73 ? 54.391 -5.494 -70.685 1.00 66.81 73 LYS A N 1
ATOM 554 C CA . LYS A 1 73 ? 54.246 -6.279 -69.444 1.00 66.81 73 LYS A CA 1
ATOM 555 C C . LYS A 1 73 ? 54.110 -5.374 -68.215 1.00 66.81 73 LYS A C 1
ATOM 557 O O . LYS A 1 73 ? 53.209 -5.605 -67.414 1.00 66.81 73 LYS A O 1
ATOM 562 N N . GLY A 1 74 ? 54.926 -4.320 -68.115 1.00 67.12 74 GLY A N 1
ATOM 563 C CA . GLY A 1 74 ? 54.831 -3.323 -67.041 1.00 67.12 74 GLY A CA 1
ATOM 564 C C . GLY A 1 74 ? 53.475 -2.609 -67.008 1.00 67.12 74 GLY A C 1
ATOM 565 O O . GLY A 1 74 ? 52.867 -2.501 -65.946 1.00 67.12 74 GLY A O 1
ATOM 566 N N . TYR A 1 75 ? 52.943 -2.224 -68.175 1.00 64.69 75 TYR A N 1
ATOM 567 C CA . TYR A 1 75 ? 51.613 -1.612 -68.295 1.00 64.69 75 TYR A CA 1
ATOM 568 C C . TYR A 1 75 ? 50.500 -2.565 -67.825 1.00 64.69 75 TYR A C 1
ATOM 570 O O . TYR A 1 75 ? 49.671 -2.191 -67.001 1.00 64.69 75 TYR A O 1
ATOM 578 N N . LYS A 1 76 ? 50.496 -3.833 -68.267 1.00 62.84 76 LYS A N 1
ATOM 579 C CA . LYS A 1 76 ? 49.499 -4.824 -67.810 1.00 62.84 76 LYS A CA 1
ATOM 580 C C . LYS A 1 76 ? 49.583 -5.106 -66.308 1.00 62.84 76 LYS A C 1
ATOM 582 O O . LYS A 1 76 ? 48.547 -5.294 -65.677 1.00 62.84 76 LYS A O 1
ATOM 587 N N . GLN A 1 77 ? 50.785 -5.119 -65.735 1.00 69.25 77 GLN A N 1
ATOM 588 C CA . GLN A 1 77 ? 50.979 -5.347 -64.304 1.00 69.25 77 GLN A CA 1
ATOM 589 C C . GLN A 1 77 ? 50.496 -4.153 -63.464 1.00 69.25 77 GLN A C 1
ATOM 591 O O . GLN A 1 77 ? 49.804 -4.354 -62.468 1.00 69.25 77 GLN A O 1
ATOM 596 N N . GLN A 1 78 ? 50.768 -2.917 -63.898 1.00 68.75 78 GLN A N 1
ATOM 597 C CA . GLN A 1 78 ? 50.271 -1.707 -63.232 1.00 68.75 78 GLN A CA 1
ATOM 598 C C . GLN A 1 78 ? 48.752 -1.533 -63.380 1.00 68.75 78 GLN A C 1
ATOM 600 O O . GLN A 1 78 ? 48.071 -1.260 -62.393 1.00 68.75 78 GLN A O 1
ATOM 605 N N . HIS A 1 79 ? 48.192 -1.763 -64.571 1.00 69.38 79 HIS A N 1
ATOM 606 C CA . HIS A 1 79 ? 46.742 -1.684 -64.783 1.00 69.38 79 HIS A CA 1
ATOM 607 C C . HIS A 1 79 ? 45.975 -2.814 -64.085 1.00 69.38 79 HIS A C 1
ATOM 609 O O . HIS A 1 79 ? 44.887 -2.575 -63.564 1.00 69.38 79 HIS A O 1
ATOM 615 N N . GLY A 1 80 ? 46.547 -4.021 -64.009 1.00 75.38 80 GLY A N 1
ATOM 616 C CA . GLY A 1 80 ? 45.991 -5.119 -63.215 1.00 75.38 80 GLY A CA 1
ATOM 617 C C . GLY A 1 80 ? 45.984 -4.809 -61.715 1.00 75.38 80 GLY A C 1
ATOM 618 O O . GLY A 1 80 ? 44.981 -5.054 -61.045 1.00 75.38 80 GLY A O 1
ATOM 619 N N . GLY A 1 81 ? 47.059 -4.198 -61.205 1.00 81.88 81 GLY A N 1
ATOM 620 C CA . GLY A 1 81 ? 47.138 -3.723 -59.821 1.00 81.88 81 GLY A CA 1
ATOM 621 C C . GLY A 1 81 ? 46.121 -2.621 -59.508 1.00 81.88 81 GLY A C 1
ATOM 622 O O . GLY A 1 81 ? 45.423 -2.700 -58.499 1.00 81.88 81 GLY A O 1
ATOM 623 N N . HIS A 1 82 ? 45.967 -1.638 -60.401 1.00 81.12 82 HIS A N 1
ATOM 624 C CA . HIS A 1 82 ? 44.997 -0.552 -60.231 1.00 81.12 82 HIS A CA 1
ATOM 625 C C . HIS A 1 82 ? 43.544 -1.059 -60.256 1.00 81.12 82 HIS A C 1
ATOM 627 O O . HIS A 1 82 ? 42.728 -0.648 -59.435 1.00 81.12 82 HIS A O 1
ATOM 633 N N . ALA A 1 83 ? 43.223 -2.020 -61.129 1.00 84.81 83 ALA A N 1
ATOM 634 C CA . ALA A 1 83 ? 41.898 -2.642 -61.172 1.00 84.81 83 ALA A CA 1
ATOM 635 C C . ALA A 1 83 ? 41.580 -3.467 -59.910 1.00 84.81 83 ALA A C 1
ATOM 637 O O . ALA A 1 83 ? 40.446 -3.447 -59.429 1.00 84.81 83 ALA A O 1
ATOM 638 N N . ALA A 1 84 ? 42.563 -4.182 -59.352 1.00 86.62 84 ALA A N 1
ATOM 639 C CA . ALA A 1 84 ? 42.395 -4.897 -58.087 1.00 86.62 84 ALA A CA 1
ATOM 640 C C . ALA A 1 84 ? 42.178 -3.928 -56.912 1.00 86.62 84 ALA A C 1
ATOM 642 O O . ALA A 1 84 ? 41.302 -4.155 -56.080 1.00 86.62 84 ALA A O 1
ATOM 643 N N . MET A 1 85 ? 42.924 -2.821 -56.881 1.00 90.38 85 MET A N 1
ATOM 644 C CA . MET A 1 85 ? 42.774 -1.771 -55.873 1.00 90.38 85 MET A CA 1
ATOM 645 C C . MET A 1 85 ? 41.397 -1.098 -55.939 1.00 90.38 85 MET A C 1
ATOM 647 O O . MET A 1 85 ? 40.770 -0.921 -54.900 1.00 90.38 85 MET A O 1
ATOM 651 N N . LEU A 1 86 ? 40.887 -0.795 -57.138 1.00 89.69 86 LEU A N 1
ATOM 652 C CA . LEU A 1 86 ? 39.533 -0.255 -57.321 1.00 89.69 86 LEU A CA 1
ATOM 653 C C . LEU A 1 86 ? 38.460 -1.195 -56.756 1.00 89.69 86 LEU A C 1
ATOM 655 O O . LEU A 1 86 ? 37.629 -0.759 -55.969 1.00 89.69 86 LEU A O 1
ATOM 659 N N . LYS A 1 87 ? 38.537 -2.502 -57.042 1.00 90.56 87 LYS A N 1
ATOM 660 C CA . LYS A 1 87 ? 37.602 -3.491 -56.471 1.00 90.56 87 LYS A CA 1
ATOM 661 C C . LYS A 1 87 ? 37.657 -3.555 -54.943 1.00 90.56 87 LYS A C 1
ATOM 663 O O . LYS A 1 87 ? 36.626 -3.740 -54.300 1.00 90.56 87 LYS A O 1
ATOM 668 N N . LEU A 1 88 ? 38.849 -3.425 -54.359 1.00 93.00 88 LEU A N 1
ATOM 669 C CA . LEU A 1 88 ? 39.009 -3.373 -52.905 1.00 93.00 88 LEU A CA 1
ATOM 670 C C . LEU A 1 88 ? 38.418 -2.087 -52.319 1.00 93.00 88 LEU A C 1
ATOM 672 O O . LEU A 1 88 ? 37.773 -2.153 -51.276 1.00 93.00 88 LEU A O 1
ATOM 676 N N . MET A 1 89 ? 38.587 -0.943 -52.990 1.00 92.31 89 MET A N 1
ATOM 677 C CA . MET A 1 89 ? 37.982 0.325 -52.572 1.00 92.31 89 MET A CA 1
ATOM 678 C C . MET A 1 89 ? 36.456 0.291 -52.665 1.00 92.31 89 MET A C 1
ATOM 680 O O . MET A 1 89 ? 35.799 0.703 -51.714 1.00 92.31 89 MET A O 1
ATOM 684 N N . ASP A 1 90 ? 35.886 -0.266 -53.735 1.00 93.00 90 ASP A N 1
ATOM 685 C CA . ASP A 1 90 ? 34.434 -0.450 -53.865 1.00 93.00 90 ASP A CA 1
ATOM 686 C C . ASP A 1 90 ? 33.893 -1.379 -52.766 1.00 93.00 90 ASP A C 1
ATOM 688 O O . ASP A 1 90 ? 32.876 -1.090 -52.132 1.00 93.00 90 ASP A O 1
ATOM 692 N N . GLY A 1 91 ? 34.610 -2.473 -52.480 1.00 94.31 91 GLY A N 1
ATOM 693 C CA . GLY A 1 91 ? 34.282 -3.388 -51.388 1.00 94.31 91 GLY A CA 1
ATOM 694 C C . GLY A 1 91 ? 34.339 -2.717 -50.012 1.00 94.31 91 GLY A C 1
ATOM 695 O O . GLY A 1 91 ? 33.416 -2.877 -49.211 1.00 94.31 91 GLY A O 1
ATOM 696 N N . ALA A 1 92 ? 35.384 -1.931 -49.748 1.00 92.62 92 ALA A N 1
ATOM 697 C CA . ALA A 1 92 ? 35.539 -1.175 -48.509 1.00 92.62 92 ALA A CA 1
ATOM 698 C C . ALA A 1 92 ? 34.460 -0.092 -48.367 1.00 92.62 92 ALA A C 1
ATOM 700 O O . ALA A 1 92 ? 33.862 0.031 -47.302 1.00 92.62 92 ALA A O 1
ATOM 701 N N . CYS A 1 93 ? 34.149 0.629 -49.446 1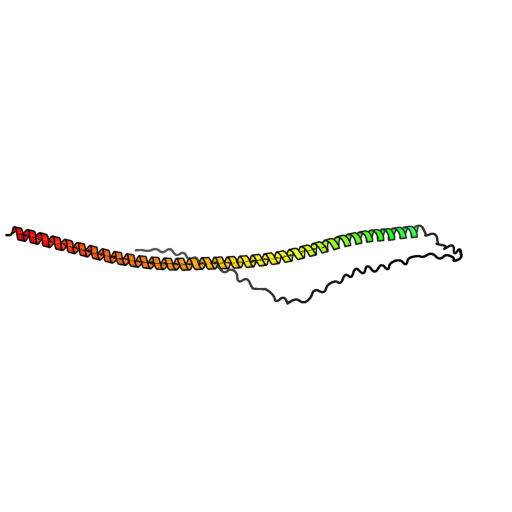.00 91.62 93 CYS A N 1
ATOM 702 C CA . CYS A 1 93 ? 33.079 1.624 -49.491 1.00 91.62 93 CYS A CA 1
ATOM 703 C C . CYS A 1 93 ? 31.712 0.987 -49.184 1.00 91.62 93 CYS A C 1
ATOM 705 O O . CYS A 1 93 ? 30.966 1.463 -48.331 1.00 91.62 93 CYS A O 1
ATOM 707 N N . GLY A 1 94 ? 31.410 -0.170 -49.781 1.00 94.56 94 GLY A N 1
ATOM 708 C CA . GLY A 1 94 ? 30.180 -0.907 -49.481 1.00 94.56 94 GLY A CA 1
ATOM 709 C C . GLY A 1 94 ? 30.087 -1.372 -48.022 1.00 94.56 94 GLY A C 1
ATOM 710 O O . GLY A 1 94 ? 29.000 -1.383 -47.439 1.00 94.56 94 GLY A O 1
ATOM 711 N N . GLN A 1 95 ? 31.211 -1.738 -47.402 1.00 94.25 95 GLN A N 1
ATOM 712 C CA . GLN A 1 95 ? 31.253 -2.101 -45.983 1.00 94.25 95 GLN A CA 1
ATOM 713 C C . GLN A 1 95 ? 31.071 -0.882 -45.069 1.00 94.25 95 GLN A C 1
ATOM 715 O O . GLN A 1 95 ? 30.294 -0.957 -44.115 1.00 94.25 95 GLN A O 1
ATOM 720 N N . THR A 1 96 ? 31.725 0.246 -45.359 1.00 92.81 96 THR A N 1
ATOM 721 C CA . THR A 1 96 ? 31.602 1.468 -44.548 1.00 92.81 96 THR A CA 1
ATOM 722 C C . THR A 1 96 ? 30.200 2.070 -44.623 1.00 92.81 96 THR A C 1
ATOM 724 O O . THR A 1 96 ? 29.686 2.519 -43.595 1.00 92.81 96 THR A O 1
ATOM 727 N N . CYS A 1 97 ? 29.523 2.001 -45.774 1.00 92.44 97 CYS A N 1
ATOM 728 C CA . CYS A 1 97 ? 28.111 2.378 -45.894 1.00 92.44 97 CYS A CA 1
ATOM 729 C C . CYS A 1 97 ? 27.213 1.536 -44.971 1.00 92.44 97 CYS A C 1
ATOM 731 O O . CYS A 1 97 ? 26.475 2.096 -44.159 1.00 92.44 97 CYS A O 1
ATOM 733 N N . LYS A 1 98 ? 27.340 0.201 -45.006 1.00 96.19 98 LYS A N 1
ATOM 734 C CA . LYS A 1 98 ? 26.558 -0.706 -44.142 1.00 96.19 98 LYS A CA 1
ATOM 735 C C . LYS A 1 98 ? 26.833 -0.476 -42.657 1.00 96.19 98 LYS A C 1
ATOM 737 O O . LYS A 1 98 ? 25.914 -0.487 -41.842 1.00 96.19 98 LYS A O 1
ATOM 742 N N . LEU A 1 99 ? 28.096 -0.259 -42.290 1.00 95.44 99 LEU A N 1
ATOM 743 C CA . LEU A 1 99 ? 28.473 0.054 -40.910 1.00 95.44 99 LEU A CA 1
ATOM 744 C C . LEU A 1 99 ? 27.854 1.375 -40.445 1.00 95.44 99 LEU A C 1
ATOM 746 O O . LEU A 1 99 ? 27.367 1.453 -39.320 1.00 95.44 99 LEU A O 1
ATOM 750 N N . THR A 1 100 ? 27.817 2.384 -41.314 1.00 95.69 100 THR A N 1
ATOM 751 C CA . THR A 1 100 ? 27.226 3.692 -41.004 1.00 95.69 100 THR A CA 1
ATOM 752 C C . THR A 1 100 ? 25.717 3.590 -40.786 1.00 95.69 100 THR A C 1
ATOM 754 O O . THR A 1 100 ? 25.191 4.175 -39.839 1.00 95.69 100 THR A O 1
ATOM 757 N N . GLU A 1 101 ? 25.008 2.826 -41.617 1.00 96.38 101 GLU A N 1
ATOM 758 C CA . GLU A 1 101 ? 23.571 2.573 -41.444 1.00 96.38 101 GLU A CA 1
ATOM 759 C C . GLU A 1 101 ? 23.279 1.809 -40.152 1.00 96.38 101 GLU A C 1
ATOM 761 O O . GLU A 1 101 ? 22.434 2.231 -39.359 1.00 96.38 101 GLU A O 1
ATOM 766 N N . ASN A 1 102 ? 24.032 0.738 -39.889 1.00 96.88 102 ASN A N 1
ATOM 767 C CA . ASN A 1 102 ? 23.907 -0.024 -38.649 1.00 96.88 102 ASN A CA 1
ATOM 768 C C . ASN A 1 102 ? 24.179 0.850 -37.420 1.00 96.88 102 ASN A C 1
ATOM 770 O O . ASN A 1 102 ? 23.434 0.783 -36.445 1.00 96.88 102 ASN A O 1
ATOM 774 N N . TYR A 1 103 ? 25.204 1.703 -37.469 1.00 97.00 103 TYR A N 1
ATOM 775 C CA . TYR A 1 103 ? 25.518 2.630 -36.386 1.00 97.00 103 TYR A CA 1
ATOM 776 C C . TYR A 1 103 ? 24.373 3.615 -36.125 1.00 97.00 103 TYR A C 1
ATOM 778 O O . TYR A 1 103 ? 23.993 3.824 -34.971 1.00 97.00 103 TYR A O 1
ATOM 786 N N . LYS A 1 104 ? 23.780 4.186 -37.182 1.00 96.94 104 LYS A N 1
ATOM 787 C CA . LYS A 1 104 ? 22.618 5.079 -37.059 1.00 96.94 104 LYS A CA 1
ATOM 788 C C . LYS A 1 104 ? 21.436 4.363 -36.409 1.00 96.94 104 LYS A C 1
ATOM 790 O O . LYS A 1 104 ? 20.879 4.892 -35.451 1.00 96.94 104 LYS A O 1
ATOM 795 N N . ARG A 1 105 ? 21.114 3.148 -36.868 1.00 97.25 105 ARG A N 1
ATOM 796 C CA . ARG A 1 105 ? 20.021 2.337 -36.311 1.00 97.25 105 ARG A CA 1
ATOM 797 C C . ARG A 1 105 ? 20.240 2.029 -34.828 1.00 97.25 105 ARG A C 1
ATOM 799 O O . ARG A 1 105 ? 19.372 2.316 -34.008 1.00 97.25 105 ARG A O 1
ATOM 806 N N . LEU A 1 106 ? 21.421 1.527 -34.469 1.00 96.44 106 LEU A N 1
ATOM 807 C CA . LEU A 1 106 ? 21.763 1.223 -33.076 1.00 96.44 106 LEU A CA 1
ATOM 808 C C . LEU A 1 106 ? 21.734 2.476 -32.191 1.00 96.44 106 LEU A C 1
ATOM 810 O O . LEU A 1 106 ? 21.357 2.408 -31.025 1.00 96.44 106 LEU A O 1
ATOM 814 N N . THR A 1 107 ? 22.105 3.634 -32.738 1.00 96.00 107 THR A N 1
ATOM 815 C CA . THR A 1 107 ? 22.052 4.905 -32.006 1.00 96.00 107 THR A CA 1
ATOM 816 C C . THR A 1 107 ? 20.611 5.344 -31.746 1.00 96.00 107 THR A C 1
ATOM 818 O O . THR A 1 107 ? 20.305 5.751 -30.626 1.00 96.00 107 THR A O 1
ATOM 821 N N . SER A 1 108 ? 19.714 5.220 -32.731 1.00 96.12 108 SER A N 1
ATOM 822 C CA . SER A 1 108 ? 18.286 5.503 -32.530 1.00 96.12 108 SER A CA 1
ATOM 823 C C . SER A 1 108 ? 17.627 4.526 -31.556 1.00 96.12 108 SER A C 1
ATOM 825 O O . SER A 1 108 ? 16.893 4.956 -30.671 1.00 96.12 108 SER A O 1
ATOM 827 N N . GLU A 1 109 ? 17.938 3.230 -31.654 1.00 97.25 109 GLU A N 1
ATOM 828 C CA . GLU A 1 109 ? 17.432 2.211 -30.726 1.00 97.25 109 GLU A CA 1
ATOM 829 C C . GLU A 1 109 ? 17.910 2.491 -29.299 1.00 97.25 109 GLU A C 1
ATOM 831 O O . GLU A 1 109 ? 17.117 2.490 -28.361 1.00 97.25 109 GLU A O 1
ATOM 836 N N . LYS A 1 110 ? 19.193 2.829 -29.127 1.00 96.44 110 LYS A N 1
ATOM 837 C CA . LYS A 1 110 ? 19.751 3.207 -27.824 1.00 96.44 110 LYS A CA 1
ATOM 838 C C . LYS A 1 110 ? 19.057 4.430 -27.224 1.00 96.44 110 LYS A C 1
ATOM 840 O O . LYS A 1 110 ? 18.863 4.467 -26.011 1.00 96.44 110 LYS A O 1
ATOM 845 N N . ALA A 1 111 ? 18.723 5.432 -28.038 1.00 96.44 111 ALA A N 1
ATOM 846 C CA . ALA A 1 111 ? 17.986 6.603 -27.571 1.00 96.44 111 ALA A CA 1
ATOM 847 C C . ALA A 1 111 ? 16.576 6.212 -27.100 1.00 96.44 111 ALA A C 1
ATOM 849 O O . ALA A 1 111 ? 16.224 6.499 -25.961 1.00 96.44 111 ALA A O 1
ATOM 850 N N . SER A 1 112 ? 15.838 5.451 -27.915 1.00 96.50 112 SER A N 1
ATOM 851 C CA . SER A 1 112 ? 14.497 4.961 -27.569 1.00 96.50 112 SER A CA 1
ATOM 852 C C . SER A 1 112 ? 14.491 4.129 -26.286 1.00 96.50 112 SER A C 1
ATOM 854 O O . SER A 1 112 ? 13.667 4.354 -25.405 1.00 96.50 112 SER A O 1
ATOM 856 N N . LEU A 1 113 ? 15.434 3.194 -26.145 1.00 97.44 113 LEU A N 1
ATOM 857 C CA . LEU A 1 113 ? 15.547 2.360 -24.946 1.00 97.44 113 LEU A CA 1
ATOM 858 C C . LEU A 1 113 ? 15.902 3.186 -23.709 1.00 97.44 113 LEU A C 1
ATOM 860 O O . LEU A 1 113 ? 15.448 2.883 -22.611 1.00 97.44 113 LEU A O 1
ATOM 864 N N . LYS A 1 114 ? 16.710 4.240 -23.861 1.00 97.50 114 LYS A N 1
ATOM 865 C CA . LYS A 1 114 ? 17.021 5.146 -22.752 1.00 97.50 114 LYS A CA 1
ATOM 866 C C . LYS A 1 114 ? 15.768 5.883 -22.277 1.00 97.50 114 LYS A C 1
ATOM 868 O O . LYS A 1 114 ? 15.576 6.005 -21.069 1.00 97.50 114 LYS A O 1
ATOM 873 N N . ASP A 1 115 ? 14.935 6.343 -23.203 1.00 97.38 115 ASP A N 1
ATOM 874 C CA . ASP A 1 115 ? 13.684 7.029 -22.878 1.00 97.38 115 ASP A CA 1
ATOM 875 C C . ASP A 1 115 ? 12.683 6.076 -22.214 1.00 97.38 115 ASP A C 1
ATOM 877 O O . ASP A 1 115 ? 12.093 6.416 -21.189 1.00 97.38 115 ASP A O 1
ATOM 881 N N . GLU A 1 116 ? 12.567 4.843 -22.712 1.00 98.00 116 GLU A N 1
ATOM 882 C CA . GLU A 1 116 ? 11.730 3.805 -22.103 1.00 98.00 116 GLU A CA 1
ATOM 883 C C . GLU A 1 116 ? 12.205 3.436 -20.691 1.00 98.00 116 GLU A C 1
ATOM 885 O O . GLU A 1 116 ? 11.405 3.381 -19.758 1.00 98.00 116 GLU A O 1
ATOM 890 N N . VAL A 1 117 ? 13.517 3.275 -20.489 1.00 97.88 117 VAL A N 1
ATOM 891 C CA . VAL A 1 117 ? 14.095 3.041 -19.158 1.00 97.88 117 VAL A CA 1
ATOM 892 C C . VAL A 1 117 ? 13.798 4.201 -18.208 1.00 97.88 117 VAL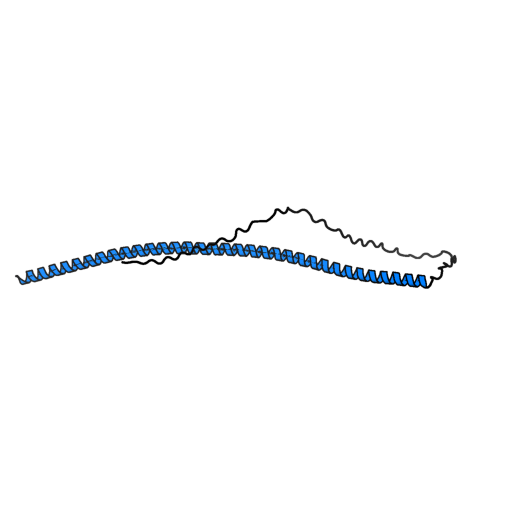 A C 1
ATOM 894 O O . VAL A 1 117 ? 13.529 3.962 -17.032 1.00 97.88 117 VAL A O 1
ATOM 897 N N . ASN A 1 118 ? 13.847 5.450 -18.676 1.00 96.56 118 ASN A N 1
ATOM 898 C CA . ASN A 1 118 ? 13.508 6.601 -17.839 1.00 96.56 118 ASN A CA 1
ATOM 899 C C . ASN A 1 118 ? 12.029 6.586 -17.448 1.00 96.56 118 ASN A C 1
ATOM 901 O O . ASN A 1 118 ? 11.719 6.727 -16.269 1.00 96.56 118 ASN A O 1
ATOM 905 N N . LYS A 1 119 ? 11.137 6.314 -18.403 1.00 97.75 119 LYS A N 1
ATOM 906 C CA . LYS A 1 119 ? 9.701 6.195 -18.141 1.00 97.75 119 LYS A CA 1
ATOM 907 C C . LYS A 1 119 ? 9.398 5.095 -17.119 1.00 97.75 119 LYS A C 1
ATOM 909 O O . LYS A 1 119 ? 8.686 5.334 -16.151 1.00 97.75 119 LYS A O 1
ATOM 914 N N . LEU A 1 120 ? 9.993 3.913 -17.283 1.00 97.75 120 LEU A N 1
ATOM 915 C CA . LEU A 1 120 ? 9.816 2.802 -16.344 1.00 97.75 120 LEU A CA 1
ATOM 916 C C . LEU A 1 120 ? 10.351 3.133 -14.946 1.00 97.75 120 LEU A C 1
ATOM 918 O O . LEU A 1 120 ? 9.765 2.714 -13.951 1.00 97.75 120 LEU A O 1
ATOM 922 N N . LYS A 1 121 ? 11.446 3.896 -14.845 1.00 98.00 121 LYS A N 1
ATOM 923 C CA . LYS A 1 121 ? 11.949 4.381 -13.551 1.00 98.00 121 LYS A CA 1
ATOM 924 C C . LYS A 1 121 ? 10.966 5.338 -12.886 1.00 98.00 121 LYS A C 1
ATOM 926 O O . LYS A 1 121 ? 10.713 5.188 -11.698 1.00 98.00 121 LYS A O 1
ATOM 931 N N . GLU A 1 122 ? 10.404 6.284 -13.633 1.00 98.00 122 GLU A N 1
ATOM 932 C CA . GLU A 1 122 ? 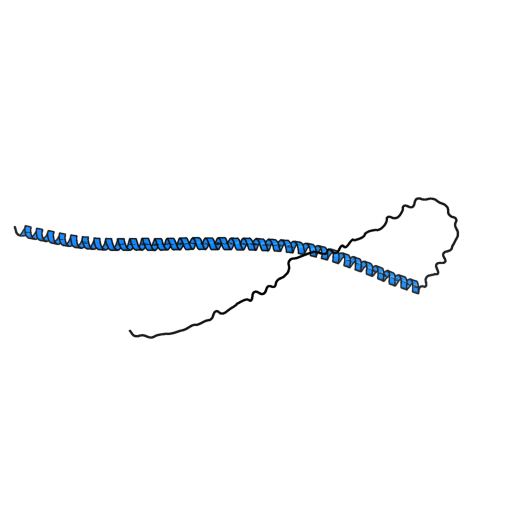9.401 7.221 -13.113 1.00 98.00 122 GLU A CA 1
ATOM 933 C C . GLU A 1 122 ? 8.131 6.495 -12.651 1.00 98.00 122 GLU A C 1
ATOM 935 O O . GLU A 1 122 ? 7.639 6.747 -11.552 1.00 98.00 122 GLU A O 1
ATOM 940 N N . GLU A 1 123 ? 7.632 5.545 -13.445 1.00 97.94 123 GLU A N 1
ATOM 941 C CA . GLU A 1 123 ? 6.477 4.716 -13.084 1.00 97.94 123 GLU A CA 1
ATOM 942 C C . GLU A 1 123 ? 6.748 3.875 -11.830 1.00 97.94 123 GLU A C 1
ATOM 944 O O . GLU A 1 123 ? 5.887 3.760 -10.956 1.00 97.94 123 GLU A O 1
ATOM 949 N N . LEU A 1 124 ? 7.958 3.328 -11.702 1.00 97.00 124 LEU A N 1
ATOM 950 C CA . LEU A 1 124 ? 8.364 2.538 -10.545 1.00 97.00 124 LEU A CA 1
ATOM 951 C C . LEU A 1 124 ? 8.491 3.388 -9.274 1.00 97.00 124 LEU A C 1
ATOM 953 O O . LEU A 1 124 ? 8.049 2.950 -8.212 1.00 97.00 124 LEU A O 1
ATOM 957 N N . GLU A 1 125 ? 9.043 4.597 -9.366 1.00 97.19 125 GLU A N 1
ATOM 958 C CA . GLU A 1 125 ? 9.094 5.535 -8.238 1.00 97.19 125 GLU A CA 1
ATOM 959 C C . GLU A 1 125 ? 7.694 6.003 -7.829 1.00 97.19 125 GLU A C 1
ATOM 961 O O . GLU A 1 125 ? 7.369 6.019 -6.640 1.00 97.19 125 GLU A O 1
ATOM 966 N N . LYS A 1 126 ? 6.814 6.274 -8.797 1.00 97.00 126 LYS A N 1
ATOM 967 C CA . LYS A 1 126 ? 5.411 6.599 -8.519 1.00 97.00 126 LYS A CA 1
ATOM 968 C C . LYS A 1 126 ? 4.698 5.452 -7.797 1.00 97.00 126 LYS A C 1
ATOM 970 O O . LYS A 1 126 ? 4.072 5.675 -6.764 1.00 97.00 126 LYS A O 1
ATOM 975 N N . ALA A 1 127 ? 4.841 4.221 -8.287 1.00 96.19 127 ALA A N 1
ATOM 976 C CA . ALA A 1 127 ? 4.231 3.045 -7.669 1.00 96.19 127 ALA A CA 1
ATOM 977 C C . ALA A 1 127 ? 4.783 2.766 -6.259 1.00 96.19 127 ALA A C 1
ATOM 979 O O . ALA A 1 127 ? 4.049 2.306 -5.383 1.00 96.19 127 ALA A O 1
ATOM 980 N N . ARG A 1 128 ? 6.073 3.044 -6.013 1.00 97.12 128 ARG A N 1
ATOM 981 C CA . ARG A 1 128 ? 6.666 2.977 -4.667 1.00 97.12 128 ARG A CA 1
ATOM 982 C C . ARG A 1 128 ? 6.029 3.999 -3.732 1.00 97.12 128 ARG A C 1
ATOM 984 O O . ARG A 1 128 ? 5.563 3.605 -2.669 1.00 97.12 128 ARG A O 1
ATOM 991 N N . ALA A 1 129 ? 5.931 5.257 -4.155 1.00 96.19 129 ALA A N 1
ATOM 992 C CA . ALA A 1 129 ? 5.321 6.316 -3.355 1.00 96.19 129 ALA A CA 1
ATOM 993 C C . ALA A 1 129 ? 3.844 6.029 -3.026 1.00 96.19 129 ALA A C 1
ATOM 995 O O . ALA A 1 129 ? 3.421 6.192 -1.882 1.00 96.19 129 ALA A O 1
ATOM 996 N N . GLU A 1 130 ? 3.067 5.551 -4.003 1.00 97.12 130 GLU A N 1
ATOM 997 C CA . GLU A 1 130 ? 1.668 5.151 -3.797 1.00 97.12 130 GLU A CA 1
ATOM 998 C C . GLU A 1 130 ? 1.551 3.991 -2.799 1.00 97.12 130 GLU A C 1
ATOM 1000 O O . GLU A 1 130 ? 0.722 4.038 -1.886 1.00 97.12 130 GLU A O 1
ATOM 1005 N N . ARG A 1 131 ? 2.410 2.970 -2.922 1.00 96.31 131 ARG A N 1
ATOM 1006 C CA . ARG A 1 131 ? 2.446 1.849 -1.974 1.00 96.31 131 ARG A CA 1
ATOM 1007 C C . ARG A 1 131 ? 2.782 2.325 -0.564 1.00 96.31 131 ARG A C 1
ATOM 1009 O O . ARG A 1 131 ? 2.092 1.943 0.377 1.00 96.31 131 ARG A O 1
ATOM 1016 N N . ASP A 1 132 ? 3.826 3.131 -0.411 1.00 96.75 132 ASP A N 1
ATOM 1017 C CA . ASP A 1 132 ? 4.300 3.580 0.898 1.00 96.75 132 ASP A CA 1
ATOM 1018 C C . ASP A 1 132 ? 3.259 4.480 1.579 1.00 96.75 132 ASP A C 1
ATOM 1020 O O . ASP A 1 132 ? 2.991 4.322 2.771 1.00 96.75 132 ASP A O 1
ATOM 1024 N N . SER A 1 133 ? 2.586 5.342 0.808 1.00 95.56 133 SER A N 1
ATOM 1025 C CA . SER A 1 133 ? 1.445 6.128 1.285 1.00 95.56 133 SER A CA 1
ATOM 1026 C C . SER A 1 133 ? 0.283 5.239 1.739 1.00 95.56 133 SER A C 1
ATOM 1028 O O . SER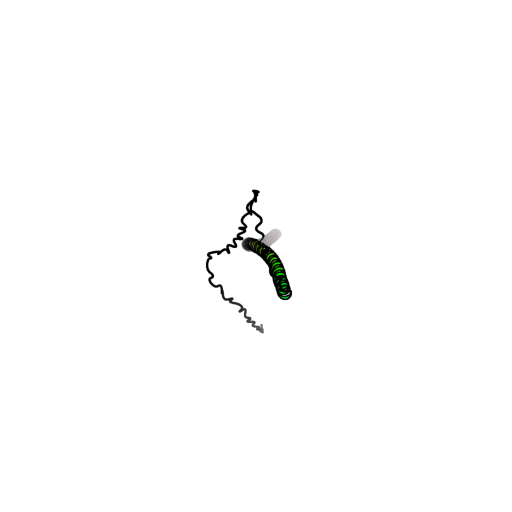 A 1 133 ? -0.257 5.456 2.825 1.00 95.56 133 SER A O 1
ATOM 1030 N N . GLY A 1 134 ? -0.065 4.205 0.965 1.00 95.50 134 GLY A N 1
ATOM 1031 C CA . GLY A 1 134 ? -1.104 3.245 1.342 1.00 95.50 134 GLY A CA 1
ATOM 1032 C C . GLY A 1 134 ? -0.757 2.476 2.618 1.00 95.50 134 GLY A C 1
ATOM 1033 O O . GLY A 1 134 ? -1.583 2.359 3.522 1.00 95.50 134 GLY A O 1
ATOM 1034 N N . ILE A 1 135 ? 0.488 2.009 2.742 1.00 96.62 135 ILE A N 1
ATOM 1035 C CA . ILE A 1 135 ? 0.974 1.337 3.954 1.00 96.62 135 ILE A CA 1
ATOM 1036 C C . ILE A 1 135 ? 0.870 2.276 5.157 1.00 96.62 135 ILE A C 1
ATOM 1038 O O . ILE A 1 135 ? 0.401 1.852 6.212 1.00 96.62 135 ILE A O 1
ATOM 1042 N N . GLN A 1 136 ? 1.271 3.539 5.019 1.00 96.25 136 GLN A N 1
ATOM 1043 C CA . GLN A 1 136 ? 1.196 4.485 6.126 1.00 96.25 136 GLN A CA 1
ATOM 1044 C C . GLN A 1 136 ? -0.251 4.739 6.564 1.00 96.25 136 GLN A C 1
ATOM 1046 O O . GLN A 1 136 ? -0.543 4.625 7.751 1.00 96.25 136 GLN A O 1
ATOM 1051 N N . ALA A 1 137 ? -1.170 4.955 5.619 1.00 96.06 137 ALA A N 1
ATOM 1052 C CA . ALA A 1 137 ? -2.588 5.130 5.929 1.00 96.06 137 ALA A CA 1
ATOM 1053 C C . ALA A 1 137 ? -3.159 3.922 6.692 1.00 96.06 137 ALA A C 1
ATOM 1055 O O . ALA A 1 137 ? -3.799 4.083 7.730 1.00 96.06 137 ALA A O 1
ATOM 1056 N N . THR A 1 138 ? -2.852 2.698 6.242 1.00 96.25 138 THR A N 1
ATOM 1057 C CA . THR A 1 138 ? -3.311 1.482 6.938 1.00 96.25 138 THR A CA 1
ATOM 1058 C C . THR A 1 138 ? -2.726 1.340 8.344 1.00 96.25 138 THR A C 1
ATOM 1060 O O . THR A 1 138 ? -3.406 0.843 9.242 1.00 96.25 138 THR A O 1
ATOM 1063 N N . LYS A 1 139 ? -1.485 1.790 8.575 1.00 97.25 139 LYS A N 1
ATOM 1064 C CA . LYS A 1 139 ? -0.875 1.805 9.914 1.00 97.25 139 LYS A CA 1
ATOM 1065 C C . LYS A 1 139 ? -1.560 2.810 10.834 1.00 97.25 139 LYS A C 1
ATOM 1067 O O . LYS A 1 139 ? -1.826 2.480 11.989 1.00 97.25 139 LYS A O 1
ATOM 1072 N N . ASP A 1 140 ? -1.860 4.001 10.329 1.00 96.69 140 ASP A N 1
ATOM 1073 C CA . ASP A 1 140 ? -2.514 5.054 11.106 1.00 96.69 140 ASP A CA 1
ATOM 1074 C C . ASP A 1 140 ? -3.921 4.607 11.535 1.00 96.69 140 ASP A C 1
ATOM 1076 O O . ASP A 1 140 ? -4.272 4.691 12.719 1.00 96.69 140 ASP A O 1
ATOM 1080 N N . GLU A 1 141 ? -4.686 4.025 10.604 1.00 97.38 141 GLU A N 1
ATOM 1081 C CA . GLU A 1 141 ? -5.993 3.416 10.871 1.00 97.38 141 GLU A CA 1
ATOM 1082 C C . GLU A 1 141 ? -5.902 2.275 11.889 1.00 97.38 141 GLU A C 1
ATOM 1084 O O . GLU A 1 141 ? -6.700 2.224 12.830 1.00 97.38 141 GLU A O 1
ATOM 1089 N N . ALA A 1 142 ? -4.919 1.381 11.745 1.00 96.69 142 ALA A N 1
ATOM 1090 C CA . ALA A 1 142 ? -4.701 0.291 12.690 1.00 96.69 142 ALA A CA 1
ATOM 1091 C C . ALA A 1 142 ? -4.419 0.815 14.107 1.00 96.69 142 ALA A C 1
ATOM 1093 O O . ALA A 1 142 ? -5.004 0.307 15.065 1.00 96.69 142 ALA A O 1
ATOM 1094 N N . SER A 1 143 ? -3.597 1.862 14.242 1.00 97.25 143 SER A N 1
ATOM 1095 C CA . SER A 1 143 ? -3.305 2.476 15.545 1.00 97.25 143 SER A CA 1
ATOM 1096 C C . SER A 1 143 ? -4.564 3.081 16.179 1.00 97.25 143 SER A C 1
ATOM 1098 O O . SER A 1 143 ? -4.856 2.850 17.352 1.00 97.25 143 SER A O 1
ATOM 1100 N N . HIS A 1 144 ? -5.388 3.762 15.376 1.00 97.19 144 HIS A N 1
ATOM 1101 C CA . HIS A 1 144 ? -6.628 4.367 15.847 1.00 97.19 144 HIS A CA 1
ATOM 1102 C C . HIS A 1 144 ? -7.641 3.302 16.300 1.00 97.19 144 HIS A C 1
ATOM 1104 O O . HIS A 1 144 ? -8.322 3.458 17.319 1.00 97.19 144 HIS A O 1
ATOM 1110 N N . VAL A 1 145 ? -7.738 2.189 15.565 1.00 98.06 145 VAL A N 1
ATOM 1111 C CA . VAL A 1 145 ? -8.573 1.045 15.954 1.00 98.06 145 VAL A CA 1
ATOM 1112 C C . VAL A 1 145 ? -8.064 0.410 17.248 1.00 98.06 145 VAL A C 1
ATOM 1114 O O . VAL A 1 145 ? -8.876 0.068 18.110 1.00 98.06 145 VAL A O 1
ATOM 1117 N N . GLU A 1 146 ? -6.748 0.286 17.423 1.00 97.94 146 GLU A N 1
ATOM 1118 C CA . GLU A 1 146 ? -6.149 -0.251 18.644 1.00 97.94 146 GLU A CA 1
ATOM 1119 C C . GLU A 1 146 ? -6.478 0.616 19.868 1.00 97.94 146 GLU A C 1
ATOM 1121 O O . GLU A 1 146 ? -6.908 0.098 20.902 1.00 97.94 146 GLU A O 1
ATOM 1126 N N . ASP A 1 147 ? -6.361 1.936 19.747 1.00 98.00 147 ASP A N 1
ATOM 1127 C CA . ASP A 1 147 ? -6.700 2.863 20.828 1.00 98.00 147 ASP A CA 1
ATOM 1128 C C . ASP A 1 147 ? -8.191 2.815 21.173 1.00 98.00 147 ASP A C 1
ATOM 1130 O O . ASP A 1 147 ? -8.577 2.758 22.347 1.00 98.00 147 ASP A O 1
ATOM 1134 N N . ARG A 1 148 ? -9.058 2.723 20.159 1.00 97.81 148 ARG A N 1
ATOM 1135 C CA . ARG A 1 148 ? -10.494 2.508 20.374 1.00 97.81 148 ARG A CA 1
ATOM 1136 C C . ARG A 1 148 ? -10.770 1.175 21.077 1.00 97.81 148 ARG A C 1
ATOM 1138 O O . ARG A 1 148 ? -11.622 1.112 21.969 1.00 97.81 148 ARG A O 1
ATOM 1145 N N . ALA A 1 149 ? -10.054 0.113 20.719 1.00 98.12 149 ALA A N 1
ATOM 1146 C CA . ALA A 1 149 ? -10.175 -1.190 21.367 1.00 98.12 149 ALA A CA 1
ATOM 1147 C C . ALA A 1 149 ? -9.721 -1.141 22.839 1.00 98.12 149 ALA A C 1
ATOM 1149 O O . ALA A 1 149 ? -10.392 -1.698 23.710 1.00 98.12 149 ALA A O 1
ATOM 1150 N N . LYS A 1 150 ? -8.636 -0.421 23.151 1.00 98.00 150 LYS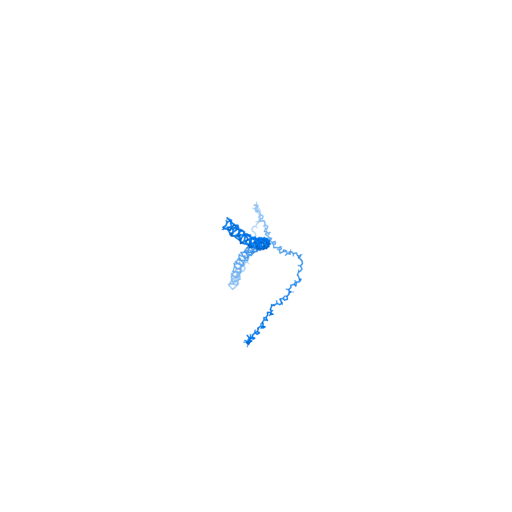 A N 1
ATOM 1151 C CA . LYS A 1 150 ? -8.181 -0.197 24.535 1.00 98.00 150 LYS A CA 1
ATOM 1152 C C . LYS A 1 150 ? -9.229 0.549 25.359 1.00 98.00 150 LYS A C 1
ATOM 1154 O O . LYS A 1 150 ? -9.562 0.102 26.457 1.00 98.00 150 LYS A O 1
ATOM 1159 N N . ASN A 1 151 ? -9.802 1.621 24.814 1.00 97.75 151 ASN A N 1
ATOM 1160 C CA . ASN A 1 151 ? -10.827 2.411 25.501 1.00 97.75 151 ASN A CA 1
ATOM 1161 C C . ASN A 1 151 ? -12.095 1.593 25.777 1.00 97.75 151 ASN A C 1
ATOM 1163 O O . ASN A 1 151 ? -12.564 1.532 26.911 1.00 97.75 151 ASN A O 1
ATOM 1167 N N . THR A 1 152 ? -12.603 0.872 24.774 1.00 98.00 152 THR A N 1
ATOM 1168 C CA . THR A 1 152 ? -13.789 0.012 24.948 1.00 98.00 152 THR A CA 1
ATOM 1169 C C . THR A 1 152 ? -13.550 -1.122 25.947 1.00 98.00 152 THR A C 1
ATOM 1171 O O . THR A 1 152 ? -14.444 -1.468 26.723 1.00 98.00 152 THR A O 1
ATOM 1174 N N . LYS A 1 153 ? -12.333 -1.678 25.993 1.00 98.38 153 LYS A N 1
ATOM 1175 C CA . LYS A 1 153 ? -11.943 -2.659 27.010 1.00 98.38 153 LYS A CA 1
ATOM 1176 C C . LYS A 1 153 ? -11.937 -2.047 28.412 1.00 98.38 153 LYS A C 1
ATOM 1178 O O . LYS A 1 153 ? -12.481 -2.659 29.328 1.00 98.38 153 LYS A O 1
ATOM 1183 N N . ALA A 1 154 ? -11.386 -0.845 28.576 1.00 98.25 154 ALA A N 1
ATOM 1184 C CA . ALA A 1 154 ? -11.385 -0.142 29.858 1.00 98.25 154 ALA A CA 1
ATOM 1185 C C . ALA A 1 154 ? -12.814 0.148 30.355 1.00 98.25 154 ALA A C 1
ATOM 1187 O O . ALA A 1 154 ? -13.129 -0.099 31.522 1.00 98.25 154 ALA A O 1
ATOM 1188 N N . ASP A 1 155 ? -13.706 0.588 29.463 1.00 98.38 155 ASP A N 1
ATOM 1189 C CA . ASP A 1 155 ? -15.119 0.812 29.786 1.00 98.38 155 ASP A CA 1
ATOM 1190 C C . ASP A 1 155 ? -15.826 -0.479 30.207 1.00 98.38 155 ASP A C 1
ATOM 1192 O O . ASP A 1 155 ? -16.552 -0.504 31.208 1.00 98.38 155 ASP A O 1
ATOM 1196 N N . ARG A 1 156 ? -15.577 -1.578 29.486 1.00 98.50 156 ARG A N 1
ATOM 1197 C CA . ARG A 1 156 ? -16.094 -2.904 29.836 1.00 98.50 156 ARG A CA 1
ATOM 1198 C C . ARG A 1 156 ? -15.611 -3.341 31.216 1.00 98.50 156 ARG A C 1
ATOM 1200 O O . ARG A 1 156 ? -16.417 -3.797 32.024 1.00 98.50 156 ARG A O 1
ATOM 1207 N N . ASP A 1 157 ? -14.326 -3.189 31.510 1.00 98.50 157 ASP A N 1
ATOM 1208 C CA . ASP A 1 157 ? -13.750 -3.609 32.788 1.00 98.50 157 ASP A CA 1
ATOM 1209 C C . ASP A 1 157 ? -14.315 -2.760 33.951 1.00 98.50 157 ASP A C 1
ATOM 1211 O O . ASP A 1 157 ? -14.663 -3.292 35.012 1.00 98.50 157 ASP A O 1
ATOM 1215 N N . LYS A 1 158 ? -14.555 -1.459 33.726 1.00 98.56 158 LYS A N 1
ATOM 1216 C CA . LYS A 1 158 ? -15.271 -0.580 34.668 1.00 98.56 158 LYS A CA 1
ATOM 1217 C C . LYS A 1 158 ? -16.721 -1.022 34.887 1.00 98.56 158 LYS A C 1
ATOM 1219 O O . LYS A 1 158 ? -17.199 -1.012 36.025 1.00 98.56 158 LYS A O 1
ATOM 1224 N N . ALA A 1 159 ? -17.429 -1.415 33.829 1.00 98.44 159 ALA A N 1
ATOM 1225 C CA . ALA A 1 159 ? -18.793 -1.931 33.926 1.00 98.44 159 ALA A CA 1
ATOM 1226 C C . ALA A 1 159 ? -18.849 -3.259 34.700 1.00 98.44 159 ALA A C 1
ATOM 1228 O O . ALA A 1 159 ? -19.706 -3.424 35.569 1.00 98.44 159 ALA A O 1
ATOM 1229 N N . LEU A 1 160 ? -17.904 -4.171 34.452 1.00 98.50 160 LEU A N 1
ATOM 1230 C CA . LEU A 1 160 ? -17.787 -5.437 35.181 1.00 98.50 160 LEU A CA 1
ATOM 1231 C C . LEU A 1 160 ? -17.515 -5.217 36.672 1.00 98.50 160 LEU A C 1
ATOM 1233 O O . LEU A 1 160 ? -18.138 -5.873 37.507 1.00 98.50 160 LEU A O 1
ATOM 1237 N N . SER A 1 161 ? -16.646 -4.264 37.017 1.00 98.38 161 SER A N 1
ATOM 1238 C CA . SER A 1 161 ? -16.394 -3.889 38.412 1.00 98.38 161 SER A CA 1
ATOM 1239 C C . SER A 1 161 ? -17.677 -3.416 39.112 1.00 98.38 161 SER A C 1
ATOM 1241 O O . SER A 1 161 ? -18.050 -3.956 40.155 1.00 98.38 161 SER A O 1
ATOM 1243 N N . LYS A 1 162 ? -18.435 -2.504 38.483 1.00 98.62 162 LYS A N 1
ATOM 1244 C CA . LYS A 1 162 ? -19.735 -2.043 39.006 1.00 98.62 162 LYS A CA 1
ATOM 1245 C C . LYS A 1 162 ? -20.739 -3.185 39.176 1.00 98.62 162 LYS A C 1
ATOM 1247 O O . LYS A 1 162 ? -21.431 -3.252 40.189 1.00 98.62 162 LYS A O 1
ATOM 1252 N N . LEU A 1 163 ? -20.819 -4.085 38.196 1.00 98.56 163 LEU A N 1
ATOM 1253 C CA . LEU A 1 163 ? -21.722 -5.233 38.234 1.00 98.56 163 LEU A CA 1
ATOM 1254 C C . LEU A 1 163 ? -21.379 -6.173 39.397 1.00 98.56 163 LEU A C 1
ATOM 1256 O O . LEU A 1 163 ? -22.281 -6.651 40.085 1.00 98.56 163 LEU A O 1
ATOM 1260 N N . ASN A 1 164 ? -20.093 -6.393 39.670 1.00 98.56 164 ASN A N 1
ATOM 1261 C CA . ASN A 1 164 ? -19.653 -7.179 40.820 1.00 98.56 164 ASN A CA 1
ATOM 1262 C C . ASN A 1 164 ? -20.017 -6.514 42.154 1.00 98.56 164 ASN A C 1
ATOM 1264 O O . ASN A 1 164 ? -20.520 -7.201 43.043 1.00 98.56 164 ASN A O 1
ATOM 1268 N N . SER A 1 165 ? -19.857 -5.193 42.283 1.00 98.50 165 SER A N 1
ATOM 1269 C CA . SER A 1 165 ? -20.324 -4.468 43.472 1.00 98.50 165 SER A CA 1
ATOM 1270 C C . SER A 1 165 ? -21.835 -4.617 43.669 1.00 98.50 165 SER A C 1
ATOM 1272 O O . SER A 1 165 ? -22.284 -4.912 44.773 1.00 98.50 165 SER A O 1
ATOM 1274 N N . LEU A 1 166 ? -22.636 -4.489 42.605 1.00 98.56 166 LEU A N 1
ATOM 1275 C CA . LEU A 1 166 ? -24.088 -4.692 42.683 1.00 98.56 166 LEU A CA 1
ATOM 1276 C C . LEU A 1 166 ? -24.452 -6.122 43.100 1.00 98.56 166 LEU A C 1
ATOM 1278 O O . LEU A 1 166 ? -25.332 -6.305 43.938 1.00 98.56 166 LEU A O 1
ATOM 1282 N N . ARG A 1 167 ? -23.757 -7.139 42.574 1.00 98.56 167 ARG A N 1
ATOM 1283 C CA . ARG A 1 167 ? -23.948 -8.537 42.997 1.00 98.56 167 ARG A CA 1
ATOM 1284 C C . ARG A 1 167 ? -23.694 -8.721 44.494 1.00 98.56 167 ARG A C 1
ATOM 1286 O O . ARG A 1 167 ? -24.474 -9.404 45.151 1.00 98.56 167 ARG A O 1
ATOM 1293 N N . GLN A 1 168 ? -22.647 -8.096 45.035 1.00 98.50 168 GLN A N 1
ATOM 1294 C CA . GLN A 1 168 ? -22.360 -8.125 46.473 1.00 98.50 168 GLN A CA 1
ATOM 1295 C C . GLN A 1 168 ? -23.471 -7.447 47.285 1.00 98.50 168 GLN A C 1
ATOM 1297 O O . GLN A 1 168 ? -23.956 -8.026 48.255 1.00 98.50 168 GLN A O 1
ATOM 1302 N N . TRP A 1 169 ? -23.934 -6.270 46.857 1.00 98.44 169 TRP A N 1
ATOM 1303 C CA . TRP A 1 169 ? -25.052 -5.569 47.499 1.00 98.44 169 TRP A CA 1
ATOM 1304 C C . TRP A 1 169 ? -26.334 -6.403 47.528 1.00 98.44 169 TRP A C 1
ATOM 1306 O O . TRP A 1 169 ? -26.979 -6.509 48.570 1.00 98.44 169 TRP A O 1
ATOM 1316 N N . VAL A 1 170 ? -26.685 -7.039 46.408 1.00 98.69 170 VAL A N 1
ATOM 1317 C CA . VAL A 1 170 ? -27.853 -7.928 46.323 1.00 98.69 170 VAL A CA 1
ATOM 1318 C C . VAL A 1 170 ? -27.696 -9.133 47.252 1.00 98.69 170 VAL A C 1
ATOM 1320 O O . VAL A 1 170 ? -28.657 -9.512 47.921 1.00 98.69 170 VAL A O 1
ATOM 1323 N N . ALA A 1 171 ? -26.498 -9.718 47.346 1.00 98.50 171 ALA A N 1
ATOM 1324 C CA . ALA A 1 171 ? -26.237 -10.821 48.269 1.00 98.50 171 ALA A CA 1
ATOM 1325 C C . ALA A 1 171 ? -26.471 -10.409 49.734 1.00 98.50 171 ALA A C 1
ATOM 1327 O O . ALA A 1 171 ? -27.170 -11.118 50.458 1.00 98.50 171 ALA A O 1
ATOM 1328 N N . VAL A 1 172 ? -25.972 -9.238 50.145 1.00 98.56 172 VAL A N 1
ATOM 1329 C CA . VAL A 1 172 ? -26.187 -8.691 51.498 1.00 98.56 172 VAL A CA 1
ATOM 1330 C C . VAL A 1 172 ? -27.667 -8.385 51.749 1.00 98.56 172 VAL A C 1
ATOM 1332 O O . VAL A 1 172 ? -28.211 -8.759 52.786 1.00 98.56 172 VAL A O 1
ATOM 1335 N N . ALA A 1 173 ? -28.356 -7.756 50.794 1.00 98.44 173 ALA A N 1
ATOM 1336 C CA . ALA A 1 173 ? -29.784 -7.464 50.915 1.00 98.44 173 ALA A CA 1
ATOM 1337 C C . ALA A 1 173 ? -30.622 -8.745 51.082 1.00 98.44 173 ALA A C 1
ATOM 1339 O O . ALA A 1 173 ? -31.520 -8.794 51.924 1.00 98.44 173 ALA A O 1
ATOM 1340 N N . ASN A 1 174 ? -30.293 -9.805 50.336 1.00 98.31 174 ASN A N 1
ATOM 1341 C CA . ASN A 1 174 ? -30.953 -11.105 50.455 1.00 98.31 174 ASN A CA 1
ATOM 1342 C C . ASN A 1 174 ? -30.679 -11.783 51.806 1.00 98.31 174 ASN A C 1
ATOM 1344 O O . ASN A 1 174 ? -31.602 -12.357 52.387 1.00 98.31 174 ASN A O 1
ATOM 1348 N N . GLN A 1 175 ? -29.451 -11.693 52.331 1.00 98.12 175 GLN A N 1
ATOM 1349 C CA . GLN A 1 175 ? -29.124 -12.167 53.683 1.00 98.12 175 GLN A CA 1
ATOM 1350 C C . GLN A 1 175 ? -29.956 -11.428 54.740 1.00 98.12 175 GLN A C 1
ATOM 1352 O O . GLN A 1 175 ? -30.616 -12.064 55.561 1.00 98.12 175 GLN A O 1
ATOM 1357 N N . ASN A 1 176 ? -30.014 -10.096 54.671 1.00 98.38 176 ASN A N 1
ATOM 1358 C CA . ASN A 1 176 ? -30.813 -9.279 55.588 1.00 98.38 176 ASN A CA 1
ATOM 1359 C C . ASN A 1 176 ? -32.304 -9.635 55.521 1.00 98.38 176 ASN A C 1
ATOM 1361 O O . ASN A 1 176 ? -32.953 -9.799 56.554 1.00 98.38 176 ASN A O 1
ATOM 1365 N N . LEU A 1 177 ? -32.846 -9.821 54.314 1.00 98.31 177 LEU A N 1
ATOM 1366 C CA . LEU A 1 177 ? -34.230 -10.248 54.123 1.00 98.31 177 LEU A CA 1
ATOM 1367 C C . LEU A 1 177 ? -34.499 -11.620 54.761 1.00 98.31 177 LEU A C 1
ATOM 1369 O O . LEU A 1 177 ? -35.554 -11.815 55.367 1.00 98.31 177 LEU A O 1
ATOM 1373 N N . ALA A 1 178 ? -33.563 -12.567 54.645 1.00 98.00 178 ALA A N 1
ATOM 1374 C CA . ALA A 1 178 ? -33.674 -13.877 55.282 1.00 98.00 178 ALA A CA 1
ATOM 1375 C C . ALA A 1 178 ? -33.700 -13.764 56.817 1.00 98.00 178 ALA A C 1
ATOM 1377 O O . ALA A 1 178 ? -34.556 -14.375 57.458 1.00 98.00 178 ALA A O 1
ATOM 1378 N N . HIS A 1 179 ? -32.835 -12.927 57.401 1.00 97.94 179 HIS A N 1
ATOM 1379 C CA . HIS A 1 179 ? -32.828 -12.665 58.843 1.00 97.94 179 HIS A CA 1
ATOM 1380 C C . HIS A 1 179 ? -34.147 -12.056 59.336 1.00 97.94 179 HIS A C 1
ATOM 1382 O O . HIS A 1 179 ? -34.695 -12.520 60.336 1.00 97.94 179 HIS A O 1
ATOM 1388 N N . VAL A 1 180 ? -34.695 -11.069 58.619 1.00 98.25 180 VAL A N 1
ATOM 1389 C CA . VAL A 1 180 ? -35.989 -10.451 58.961 1.00 98.25 180 VAL A CA 1
ATOM 1390 C C . VAL A 1 180 ? -37.125 -11.474 58.895 1.00 98.25 180 VAL A C 1
ATOM 1392 O O . VAL A 1 180 ? -37.946 -11.538 59.811 1.00 98.25 180 VAL A O 1
ATOM 1395 N N . LYS A 1 181 ? -37.164 -12.313 57.851 1.00 98.12 181 LYS A N 1
ATOM 1396 C CA . LYS A 1 181 ? -38.175 -13.375 57.713 1.00 98.12 181 LYS A CA 1
ATOM 1397 C C . LYS A 1 181 ? -38.129 -14.367 58.873 1.00 98.12 181 LYS A C 1
ATOM 1399 O O . LYS A 1 181 ? -39.181 -14.710 59.410 1.00 98.12 181 LYS A O 1
ATOM 1404 N N . GLU A 1 182 ? -36.940 -14.801 59.286 1.00 97.50 182 GLU A N 1
ATOM 1405 C CA . GLU A 1 182 ? -36.811 -15.717 60.425 1.00 97.50 182 GLU A CA 1
ATOM 1406 C C . GLU A 1 182 ? -37.181 -15.037 61.752 1.00 97.50 182 GLU A C 1
ATOM 1408 O O . GLU A 1 182 ? -37.847 -15.649 62.586 1.00 97.50 182 GLU A O 1
ATOM 1413 N N . GLY A 1 183 ? -36.831 -13.759 61.935 1.00 97.62 183 GLY A N 1
ATOM 1414 C CA . GLY A 1 183 ? -37.272 -12.967 63.087 1.00 97.62 183 GLY A CA 1
ATOM 1415 C C . GLY A 1 183 ? -38.798 -12.882 63.190 1.00 97.62 183 GLY A C 1
ATOM 1416 O O . GLY A 1 183 ? -39.361 -13.139 64.253 1.00 97.62 183 GLY A O 1
ATOM 1417 N N . LEU A 1 184 ? -39.479 -12.616 62.070 1.00 97.12 184 LEU A N 1
ATOM 1418 C CA . LEU A 1 184 ? -40.945 -12.611 61.997 1.00 97.12 184 LEU A CA 1
ATOM 1419 C C . LEU A 1 184 ? -41.550 -13.989 62.285 1.00 97.12 184 LEU A C 1
ATOM 1421 O O . LEU A 1 184 ? -42.559 -14.080 62.984 1.00 97.12 184 LEU A O 1
ATOM 1425 N N . ARG A 1 185 ? -40.938 -15.068 61.777 1.00 97.00 185 ARG A N 1
ATOM 1426 C CA . ARG A 1 185 ? -41.387 -16.443 62.040 1.00 97.00 185 ARG A CA 1
ATOM 1427 C C . ARG A 1 185 ? -41.328 -16.770 63.531 1.00 97.00 185 ARG A C 1
ATOM 1429 O O . ARG A 1 185 ? -42.302 -17.286 64.069 1.00 97.00 185 ARG A O 1
ATOM 1436 N N . LYS A 1 186 ? -40.220 -16.414 64.190 1.00 96.81 186 LYS A N 1
ATOM 1437 C CA . LYS A 1 186 ? -40.029 -16.593 65.636 1.00 96.81 186 LYS A CA 1
ATOM 1438 C C . LYS A 1 186 ? -40.998 -15.747 66.458 1.00 96.81 186 LYS A C 1
ATOM 1440 O O . LYS A 1 186 ? -41.570 -16.254 67.412 1.00 96.81 186 LYS A O 1
ATOM 1445 N N . ALA A 1 187 ? -41.218 -14.487 66.082 1.00 95.94 187 ALA A N 1
ATOM 1446 C CA . ALA A 1 187 ? -42.183 -13.625 66.765 1.00 95.94 187 ALA A CA 1
ATOM 1447 C C . ALA A 1 187 ? -43.609 -14.190 66.679 1.00 95.94 187 ALA A C 1
ATOM 1449 O O . ALA A 1 187 ? -44.322 -14.209 67.676 1.00 95.94 187 ALA A O 1
ATOM 1450 N N . ARG A 1 188 ? -43.999 -14.721 65.510 1.00 96.56 188 ARG A N 1
ATOM 1451 C CA . ARG A 1 188 ? -45.308 -15.355 65.312 1.00 96.56 188 ARG A CA 1
ATOM 1452 C C . ARG A 1 188 ? -45.479 -16.650 66.115 1.00 96.56 188 ARG A C 1
ATOM 1454 O O . ARG A 1 188 ? -46.594 -16.930 66.517 1.00 96.56 188 ARG A O 1
ATOM 1461 N N . SER A 1 189 ? -44.425 -17.438 66.337 1.00 95.06 189 SER A N 1
ATOM 1462 C CA . SER A 1 189 ? -44.516 -18.668 67.148 1.00 95.06 189 SER A CA 1
ATOM 1463 C C . SER A 1 189 ? -44.567 -18.428 68.662 1.00 95.06 189 SER A C 1
ATOM 1465 O O . SER A 1 189 ? -44.787 -19.375 69.408 1.00 95.06 189 SER A O 1
ATOM 1467 N N . SER A 1 190 ? -44.313 -17.196 69.113 1.00 89.81 190 SER A N 1
ATOM 1468 C CA . SER A 1 190 ? -44.273 -16.809 70.532 1.00 89.81 190 SER A CA 1
ATOM 1469 C C . SER A 1 190 ? -45.554 -16.106 71.010 1.00 89.81 190 SER A C 1
ATOM 1471 O O . SER A 1 190 ? -45.586 -15.591 72.128 1.00 89.81 190 SER A O 1
ATOM 1473 N N . HIS A 1 191 ? -46.574 -16.018 70.157 1.00 72.00 191 HIS A N 1
ATOM 1474 C CA . HIS A 1 191 ? -47.930 -15.552 70.467 1.00 72.00 191 HIS A CA 1
ATOM 1475 C C . HIS A 1 191 ? -48.901 -16.712 70.283 1.00 72.00 191 HIS A C 1
ATOM 1477 O O . HIS A 1 191 ? -49.852 -16.789 71.087 1.00 72.00 191 HIS A O 1
#